Protein AF-A0A9P7AHP1-F1 (afdb_monomer_lite)

Radius of gyration: 33.6 Å; chains: 1; bounding box: 109×64×85 Å

Structure (mmCIF, N/CA/C/O backbone):
data_AF-A0A9P7AHP1-F1
#
_entry.id   AF-A0A9P7AHP1-F1
#
loop_
_atom_site.group_PDB
_atom_site.id
_atom_site.type_symbol
_atom_site.label_atom_id
_atom_site.label_alt_id
_atom_site.label_comp_id
_atom_site.label_asym_id
_atom_site.label_entity_id
_atom_site.label_seq_id
_atom_site.pdbx_PDB_ins_code
_atom_site.Cartn_x
_atom_site.Cartn_y
_atom_site.Cartn_z
_atom_site.occupancy
_atom_site.B_iso_or_equiv
_atom_site.auth_seq_id
_atom_site.auth_comp_id
_atom_site.auth_asym_id
_atom_site.auth_atom_id
_atom_site.pdbx_PDB_model_num
ATOM 1 N N . MET A 1 1 ? -1.839 -14.401 1.511 1.00 48.91 1 MET A N 1
ATOM 2 C CA . MET A 1 1 ? -2.142 -13.221 0.669 1.00 48.91 1 MET A CA 1
ATOM 3 C C . MET A 1 1 ? -1.291 -13.259 -0.595 1.00 48.91 1 MET A C 1
ATOM 5 O O . MET A 1 1 ? -0.084 -13.117 -0.494 1.00 48.91 1 MET A O 1
ATOM 9 N N . LYS A 1 2 ? -1.868 -13.511 -1.780 1.00 56.53 2 LYS A N 1
ATOM 10 C CA . LYS A 1 2 ? -1.086 -13.562 -3.037 1.00 56.53 2 LYS A CA 1
ATOM 11 C C . LYS A 1 2 ? -0.861 -12.184 -3.677 1.00 56.53 2 LYS A C 1
ATOM 13 O O . LYS A 1 2 ? 0.009 -12.060 -4.521 1.00 56.53 2 LYS A O 1
ATOM 18 N N . CYS A 1 3 ? -1.621 -11.166 -3.273 1.00 59.28 3 CYS A N 1
ATOM 19 C CA . CYS A 1 3 ? -1.718 -9.871 -3.954 1.00 59.28 3 CYS A CA 1
ATOM 20 C C . CYS A 1 3 ? -0.578 -8.874 -3.678 1.00 59.28 3 CYS A C 1
ATOM 22 O O . CYS A 1 3 ? -0.485 -7.880 -4.389 1.00 59.28 3 CYS A O 1
ATOM 24 N N . TRP A 1 4 ? 0.307 -9.140 -2.712 1.00 74.25 4 TRP A N 1
ATOM 25 C CA . TRP A 1 4 ? 1.354 -8.190 -2.298 1.00 74.25 4 TRP A CA 1
ATOM 26 C C . TRP A 1 4 ? 2.771 -8.768 -2.324 1.00 74.25 4 TRP A C 1
ATOM 28 O O . TRP A 1 4 ? 3.675 -8.239 -1.681 1.00 74.25 4 TRP A O 1
ATOM 38 N N . THR A 1 5 ? 2.989 -9.855 -3.068 1.00 79.25 5 THR A N 1
ATOM 39 C CA . THR A 1 5 ? 4.339 -10.364 -3.341 1.00 79.25 5 THR A CA 1
ATOM 40 C C . THR A 1 5 ? 4.962 -9.615 -4.518 1.00 79.25 5 THR A C 1
ATOM 42 O O . THR A 1 5 ? 4.255 -9.174 -5.424 1.00 79.25 5 THR A O 1
ATOM 45 N N . ILE A 1 6 ? 6.297 -9.537 -4.561 1.00 80.50 6 ILE A N 1
ATOM 46 C CA . ILE A 1 6 ? 7.026 -8.922 -5.685 1.00 80.50 6 ILE A CA 1
ATOM 47 C C . ILE A 1 6 ? 6.609 -9.559 -7.016 1.00 80.50 6 ILE A C 1
ATOM 49 O O . ILE A 1 6 ? 6.339 -8.849 -7.977 1.00 80.50 6 ILE A O 1
ATOM 53 N N . THR A 1 7 ? 6.491 -10.890 -7.052 1.00 82.38 7 THR A N 1
ATOM 54 C CA . THR A 1 7 ? 6.083 -11.637 -8.249 1.00 82.38 7 THR A CA 1
ATOM 55 C C . THR A 1 7 ? 4.688 -11.255 -8.727 1.00 82.38 7 THR A C 1
ATOM 57 O O . THR A 1 7 ? 4.500 -10.992 -9.910 1.00 82.38 7 THR A O 1
ATOM 60 N N . SER A 1 8 ? 3.714 -11.159 -7.817 1.00 79.25 8 SER A N 1
ATOM 61 C CA . SER A 1 8 ? 2.350 -10.781 -8.185 1.00 79.25 8 SER A CA 1
ATOM 62 C C . SER A 1 8 ? 2.283 -9.343 -8.694 1.00 79.25 8 SER A C 1
ATOM 64 O O . SER A 1 8 ? 1.528 -9.066 -9.625 1.00 79.25 8 SER A O 1
ATOM 66 N N . ILE A 1 9 ? 3.053 -8.427 -8.101 1.00 82.31 9 ILE A N 1
ATOM 67 C CA . ILE A 1 9 ? 3.085 -7.024 -8.527 1.00 82.31 9 ILE A CA 1
ATOM 68 C C . ILE A 1 9 ? 3.763 -6.882 -9.896 1.00 82.31 9 ILE A C 1
ATOM 70 O O . ILE A 1 9 ? 3.193 -6.240 -10.778 1.00 82.31 9 ILE A O 1
ATOM 74 N N . ASP A 1 10 ? 4.918 -7.525 -10.099 1.00 83.31 10 ASP A N 1
ATOM 75 C CA . ASP A 1 10 ? 5.649 -7.537 -11.378 1.00 83.31 10 ASP A CA 1
ATOM 76 C C . ASP A 1 10 ? 4.830 -8.152 -12.522 1.00 83.31 10 ASP A C 1
ATOM 78 O O . ASP A 1 10 ? 4.918 -7.720 -13.670 1.00 83.31 10 ASP A O 1
ATOM 82 N N . ASP A 1 11 ? 3.991 -9.143 -12.222 1.00 81.12 11 ASP A N 1
ATOM 83 C CA . ASP A 1 11 ? 3.113 -9.754 -13.220 1.00 81.12 11 ASP A CA 1
ATOM 84 C C . ASP A 1 11 ? 1.856 -8.920 -13.525 1.00 81.12 11 ASP A C 1
ATOM 86 O O . ASP A 1 11 ? 1.242 -9.098 -14.581 1.00 81.12 11 ASP A O 1
ATOM 90 N N . THR A 1 12 ? 1.459 -8.015 -12.624 1.00 78.19 12 THR A N 1
ATOM 91 C CA . THR A 1 12 ? 0.213 -7.238 -12.748 1.00 78.19 12 THR A CA 1
ATOM 92 C C . THR A 1 12 ? 0.436 -5.871 -13.386 1.00 78.19 12 THR A C 1
ATOM 94 O O . THR A 1 12 ? -0.385 -5.410 -14.183 1.00 78.19 12 THR A O 1
ATOM 97 N N . LEU A 1 13 ? 1.526 -5.198 -13.031 1.00 82.88 13 LEU A N 1
ATOM 98 C CA . LEU A 1 13 ? 1.793 -3.827 -13.444 1.00 82.88 13 LEU A CA 1
ATOM 99 C C . LEU A 1 13 ? 2.798 -3.801 -14.599 1.00 82.88 13 LEU A C 1
ATOM 101 O O . LEU A 1 13 ? 3.831 -4.455 -14.562 1.00 82.88 13 LEU A O 1
ATOM 105 N N . ALA A 1 14 ? 2.498 -3.015 -15.636 1.00 79.81 14 ALA A N 1
ATOM 106 C CA . ALA A 1 14 ? 3.292 -2.995 -16.868 1.00 79.81 14 ALA A CA 1
ATOM 107 C C . ALA A 1 14 ? 4.733 -2.488 -16.671 1.00 79.81 14 ALA A C 1
ATOM 109 O O . ALA A 1 14 ? 5.620 -2.839 -17.446 1.00 79.81 14 ALA A O 1
ATOM 110 N N . SER A 1 15 ? 4.954 -1.643 -15.662 1.00 88.00 15 SER A N 1
ATOM 111 C CA . SER A 1 15 ? 6.248 -1.034 -15.371 1.00 88.00 15 SER A CA 1
ATOM 112 C C . SER A 1 15 ? 6.343 -0.733 -13.878 1.00 88.00 15 SER A C 1
ATOM 114 O O . SER A 1 15 ? 5.666 0.162 -13.358 1.00 88.00 15 SER A O 1
ATOM 116 N N . VAL A 1 16 ? 7.163 -1.516 -13.180 1.00 89.69 16 VAL A N 1
ATOM 117 C CA . VAL A 1 16 ? 7.417 -1.379 -11.745 1.00 89.69 16 VAL A CA 1
ATOM 118 C C . VAL A 1 16 ? 8.904 -1.333 -11.468 1.00 89.69 16 VAL A C 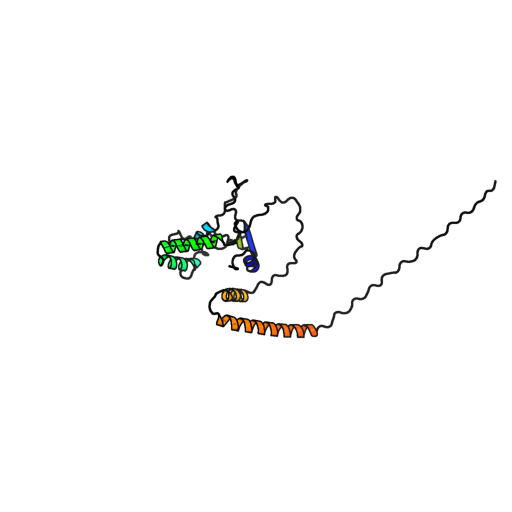1
ATOM 120 O O . VAL A 1 16 ? 9.706 -1.988 -12.133 1.00 89.69 16 VAL A O 1
ATOM 123 N N . ALA A 1 17 ? 9.269 -0.537 -10.474 1.00 91.38 17 ALA A N 1
ATOM 124 C CA . ALA A 1 17 ? 10.610 -0.488 -9.929 1.00 91.38 17 ALA A CA 1
ATOM 125 C C . ALA A 1 17 ? 10.536 -0.850 -8.449 1.00 91.38 17 ALA A C 1
ATOM 127 O O . ALA A 1 17 ? 9.664 -0.358 -7.739 1.00 91.38 17 ALA A O 1
ATOM 128 N N . PHE A 1 18 ? 11.459 -1.688 -7.988 1.00 90.62 18 PHE A N 1
ATOM 129 C CA . PHE A 1 18 ? 11.570 -2.052 -6.582 1.00 90.62 18 PHE A CA 1
ATOM 130 C C . PHE A 1 18 ? 12.802 -1.377 -5.982 1.00 90.62 18 PHE A C 1
ATOM 132 O O . PHE A 1 18 ? 13.914 -1.527 -6.488 1.00 90.62 18 PHE A O 1
ATOM 139 N N . GLU A 1 19 ? 12.595 -0.624 -4.911 1.00 89.75 19 GLU A N 1
ATOM 140 C CA . GLU A 1 19 ? 13.632 0.001 -4.104 1.00 89.75 19 GLU A CA 1
ATOM 141 C C . GLU A 1 19 ? 13.759 -0.758 -2.782 1.00 89.75 19 GLU A C 1
ATOM 143 O O . GLU A 1 19 ? 12.769 -1.099 -2.132 1.00 89.75 19 GLU A O 1
ATOM 148 N N . ALA A 1 20 ? 14.992 -1.043 -2.377 1.00 86.81 20 ALA A N 1
ATOM 149 C CA . ALA A 1 20 ? 15.228 -1.720 -1.115 1.00 86.81 20 ALA A CA 1
ATOM 150 C C . ALA A 1 20 ? 15.002 -0.758 0.058 1.00 86.81 20 ALA A C 1
ATOM 152 O O . ALA A 1 20 ? 15.523 0.359 0.069 1.00 86.81 20 ALA A O 1
ATOM 153 N N . CYS A 1 21 ? 14.248 -1.198 1.064 1.00 85.69 21 CYS A N 1
ATOM 154 C CA . CYS A 1 21 ? 14.149 -0.476 2.325 1.00 85.69 21 CYS A CA 1
ATOM 155 C C . CYS A 1 21 ? 15.418 -0.711 3.148 1.00 85.69 21 CYS A C 1
ATOM 157 O O . CYS A 1 21 ? 15.797 -1.851 3.400 1.00 85.69 21 CYS A O 1
ATOM 159 N N . ASN A 1 22 ? 16.035 0.364 3.623 1.00 82.38 22 ASN A N 1
ATOM 160 C CA . ASN A 1 22 ? 17.163 0.327 4.556 1.00 82.38 22 ASN A CA 1
ATOM 161 C C . ASN A 1 22 ? 16.727 0.401 6.035 1.00 82.38 22 ASN A C 1
ATOM 163 O O . ASN A 1 22 ? 17.566 0.629 6.904 1.00 82.38 22 ASN A O 1
ATOM 167 N N . ALA A 1 23 ? 15.434 0.239 6.337 1.00 79.38 23 ALA A N 1
ATOM 168 C CA . ALA A 1 23 ? 14.945 0.230 7.714 1.00 79.38 23 ALA A CA 1
ATOM 169 C C . ALA A 1 23 ? 15.490 -0.984 8.482 1.00 79.38 23 ALA A C 1
ATOM 171 O O . ALA A 1 23 ? 15.434 -2.103 7.976 1.00 79.38 23 ALA A O 1
ATOM 172 N N . GLY A 1 24 ? 15.980 -0.767 9.705 1.00 71.88 24 GLY A N 1
ATOM 173 C CA . GLY A 1 24 ? 16.487 -1.844 10.563 1.00 71.88 24 GLY A CA 1
ATOM 174 C C . GLY A 1 24 ? 17.838 -2.424 10.131 1.00 71.88 24 GLY A C 1
ATOM 175 O O . GLY A 1 24 ? 18.241 -3.463 10.645 1.00 71.88 24 GLY A O 1
ATOM 176 N N . LEU A 1 25 ? 18.549 -1.770 9.204 1.00 69.38 25 LEU A N 1
ATOM 177 C CA . LEU A 1 25 ? 19.897 -2.160 8.795 1.00 69.38 25 LEU A CA 1
ATOM 178 C C . LEU A 1 25 ? 20.918 -1.686 9.850 1.00 69.38 25 LEU A C 1
ATOM 180 O O . LEU A 1 25 ? 21.623 -0.690 9.669 1.00 69.38 25 LEU A O 1
ATOM 184 N N . HIS A 1 26 ? 20.953 -2.384 10.982 1.00 64.12 26 HIS A N 1
ATOM 185 C CA . HIS A 1 26 ? 21.976 -2.231 12.012 1.00 64.12 26 HIS A CA 1
ATOM 186 C C . HIS A 1 26 ? 22.900 -3.448 11.977 1.00 64.12 26 HIS A C 1
ATOM 188 O O . HIS A 1 26 ? 22.452 -4.580 11.801 1.00 64.12 26 HIS A O 1
ATOM 194 N N . ASP A 1 27 ? 24.200 -3.207 12.107 1.00 60.38 27 ASP A N 1
ATOM 195 C CA . ASP A 1 27 ? 25.168 -4.261 12.397 1.00 60.38 27 ASP A CA 1
ATOM 196 C C . ASP A 1 27 ? 24.893 -4.845 13.806 1.00 60.38 27 ASP A C 1
ATOM 198 O O . ASP A 1 27 ? 24.196 -4.231 14.617 1.00 60.38 27 ASP A O 1
ATOM 202 N N . HIS A 1 28 ? 25.452 -6.016 14.117 1.00 58.50 28 HIS A N 1
ATOM 203 C CA . HIS A 1 28 ? 25.452 -6.626 15.454 1.00 58.50 28 HIS A CA 1
ATOM 204 C C . HIS A 1 28 ? 26.074 -5.717 16.537 1.00 58.50 28 HIS A C 1
ATOM 206 O O . HIS A 1 28 ? 25.791 -5.873 17.720 1.00 58.50 28 HIS A O 1
ATOM 212 N N . THR A 1 29 ? 26.872 -4.733 16.129 1.00 67.62 29 THR A N 1
ATOM 213 C CA . THR A 1 29 ? 27.456 -3.661 16.947 1.00 67.62 29 THR A CA 1
ATOM 214 C C . THR A 1 29 ? 26.572 -2.411 17.059 1.00 67.62 29 THR A C 1
ATOM 216 O O . THR A 1 29 ? 26.947 -1.449 17.724 1.00 67.62 29 THR A O 1
ATOM 219 N N . GLY A 1 30 ? 25.414 -2.375 16.389 1.00 59.47 30 GLY A N 1
ATOM 220 C CA . GLY A 1 30 ? 24.534 -1.203 16.311 1.00 59.47 30 GLY A CA 1
ATOM 221 C C . GLY A 1 30 ? 25.023 -0.096 15.366 1.00 59.47 30 GLY A C 1
ATOM 222 O O . GLY A 1 30 ? 24.287 0.858 15.107 1.00 59.47 30 GLY A O 1
ATOM 223 N N . VAL A 1 31 ? 26.230 -0.223 14.802 1.00 56.59 31 VAL A N 1
ATOM 224 C CA . VAL A 1 31 ? 26.848 0.773 13.916 1.00 56.59 31 VAL A CA 1
ATOM 225 C C . VAL A 1 31 ? 26.601 0.399 12.458 1.00 56.59 31 VAL A C 1
ATOM 227 O O . VAL A 1 31 ? 27.051 -0.640 11.995 1.00 56.59 31 VAL A O 1
ATOM 230 N N . THR A 1 32 ? 25.913 1.243 11.688 1.00 57.56 32 THR A N 1
ATOM 231 C CA . THR A 1 32 ? 25.741 0.993 10.247 1.00 57.56 32 THR A CA 1
ATOM 232 C C . THR A 1 32 ? 26.979 1.495 9.483 1.00 57.56 32 THR A C 1
ATOM 234 O O . THR A 1 32 ? 27.238 2.701 9.496 1.00 57.56 32 THR A O 1
ATOM 237 N N . PRO A 1 33 ? 27.757 0.636 8.795 1.00 51.56 33 PRO A N 1
ATOM 238 C CA . PRO A 1 33 ? 28.946 1.079 8.069 1.00 51.56 33 PRO A CA 1
ATOM 239 C C . PRO A 1 33 ? 28.578 1.903 6.819 1.00 51.56 33 PRO A C 1
ATOM 241 O O . PRO A 1 33 ? 27.918 1.412 5.903 1.00 51.56 33 PRO A O 1
ATOM 244 N N . GLY A 1 34 ? 29.055 3.154 6.753 1.00 61.75 34 GLY A N 1
ATOM 245 C CA . GLY A 1 34 ? 29.002 4.022 5.565 1.00 61.75 34 GLY A CA 1
ATOM 246 C C . GLY A 1 34 ? 28.112 5.269 5.683 1.00 61.75 34 GLY A C 1
ATOM 247 O O . GLY A 1 34 ? 27.473 5.524 6.700 1.00 61.75 34 GLY A O 1
ATOM 248 N N . ARG A 1 35 ? 28.073 6.082 4.612 1.00 52.66 35 ARG A N 1
ATOM 249 C CA . ARG A 1 35 ? 27.160 7.235 4.496 1.00 52.66 35 ARG A CA 1
ATOM 250 C C . ARG A 1 35 ? 25.733 6.707 4.333 1.00 52.66 35 ARG A C 1
ATOM 252 O O . ARG A 1 35 ? 25.323 6.357 3.227 1.00 52.66 35 ARG A O 1
ATOM 259 N N . LEU A 1 36 ? 24.989 6.640 5.433 1.00 57.91 36 LEU A N 1
ATOM 260 C CA . LEU A 1 36 ? 23.551 6.404 5.407 1.00 57.91 36 LEU A CA 1
ATOM 261 C C . LEU A 1 36 ? 22.902 7.499 4.551 1.00 57.91 36 LEU A C 1
ATOM 263 O O . LEU A 1 36 ? 22.887 8.674 4.915 1.00 57.91 36 LEU A O 1
ATOM 267 N N . GLY A 1 37 ? 22.374 7.115 3.388 1.00 62.09 37 GLY A N 1
ATOM 268 C CA . GLY A 1 37 ? 21.343 7.917 2.737 1.00 62.09 37 GLY A CA 1
ATOM 269 C C . GLY A 1 37 ? 20.120 8.058 3.658 1.00 62.09 37 GLY A C 1
ATOM 270 O O . GLY A 1 37 ? 20.078 7.437 4.724 1.00 62.09 37 GLY A O 1
ATOM 271 N N . PRO A 1 38 ? 19.103 8.839 3.261 1.00 69.56 38 PRO A N 1
ATOM 272 C CA . PRO A 1 38 ? 17.880 8.985 4.045 1.00 69.56 38 PRO A CA 1
ATOM 273 C C . PRO A 1 38 ? 17.342 7.619 4.498 1.00 69.56 38 PRO A C 1
ATOM 275 O O . PRO A 1 38 ? 17.158 6.709 3.682 1.00 69.56 38 PRO A O 1
ATOM 278 N N . GLN A 1 39 ? 17.147 7.446 5.807 1.00 73.12 39 GLN A N 1
ATOM 279 C CA . GLN A 1 39 ? 16.602 6.205 6.346 1.00 73.12 39 GLN A CA 1
ATOM 280 C C . GLN A 1 39 ? 15.125 6.090 5.980 1.00 73.12 39 GLN A C 1
ATOM 282 O O . GLN A 1 39 ? 14.314 6.983 6.231 1.00 73.12 39 GLN A O 1
ATOM 287 N N . SER A 1 40 ? 14.775 4.963 5.374 1.00 80.94 40 SER A N 1
ATOM 288 C CA . SER A 1 40 ? 13.395 4.595 5.118 1.00 80.94 40 SER A CA 1
ATOM 289 C C . SER A 1 40 ? 12.715 4.217 6.426 1.00 80.94 40 SER A C 1
ATOM 291 O O . SER A 1 40 ? 13.295 3.540 7.271 1.00 80.94 40 SER A O 1
ATOM 293 N N . ARG A 1 41 ? 11.444 4.596 6.574 1.00 83.75 41 ARG A N 1
ATOM 294 C CA . ARG A 1 41 ? 10.619 4.127 7.693 1.00 83.75 41 ARG A CA 1
ATOM 295 C C . ARG A 1 41 ? 10.368 2.624 7.572 1.00 83.75 41 ARG A C 1
ATOM 297 O O . ARG A 1 41 ? 10.085 2.139 6.467 1.00 83.75 41 ARG A O 1
ATOM 304 N N . ALA A 1 42 ? 10.415 1.925 8.708 1.00 86.06 42 ALA A N 1
ATOM 305 C CA . ALA A 1 42 ? 10.004 0.527 8.805 1.00 86.06 42 ALA A CA 1
ATOM 306 C C . ALA A 1 42 ? 8.543 0.356 8.364 1.00 86.06 42 ALA A C 1
ATOM 308 O O . ALA A 1 42 ? 7.745 1.290 8.452 1.00 86.06 42 ALA A O 1
ATOM 309 N N . PHE A 1 43 ? 8.196 -0.839 7.888 1.00 90.12 43 PHE A N 1
ATOM 310 C CA . PHE A 1 43 ? 6.883 -1.112 7.298 1.00 90.12 43 PHE A CA 1
ATOM 311 C C . PHE A 1 43 ? 5.735 -0.903 8.289 1.00 90.12 43 PHE A C 1
ATOM 313 O O . PHE A 1 43 ? 4.751 -0.259 7.938 1.00 90.12 43 PHE A O 1
ATOM 320 N N . VAL A 1 44 ? 5.915 -1.312 9.546 1.00 89.62 44 VAL A N 1
ATOM 321 C CA . VAL A 1 44 ? 4.961 -1.058 10.640 1.00 89.62 44 VAL A CA 1
ATOM 322 C C . VAL A 1 44 ? 4.628 0.434 10.764 1.00 89.62 44 VAL A C 1
ATOM 324 O O . VAL A 1 44 ? 3.465 0.820 10.842 1.00 89.62 44 VAL A O 1
ATOM 327 N N . HIS A 1 45 ? 5.635 1.308 10.686 1.00 88.81 45 HIS A N 1
ATOM 328 C CA . HIS A 1 45 ? 5.444 2.760 10.778 1.00 88.81 45 HIS A CA 1
ATOM 329 C C . HIS A 1 45 ? 4.879 3.394 9.503 1.00 88.81 45 HIS A C 1
ATOM 331 O O . HIS A 1 45 ? 4.540 4.576 9.507 1.00 88.81 45 HIS A O 1
ATOM 337 N N . ARG A 1 46 ? 4.789 2.642 8.401 1.00 91.00 46 ARG A N 1
ATOM 338 C CA . ARG A 1 46 ? 4.088 3.088 7.191 1.00 91.00 46 ARG A CA 1
ATOM 339 C C . ARG A 1 46 ? 2.583 2.888 7.310 1.00 91.00 46 ARG A C 1
ATOM 341 O O . ARG A 1 46 ? 1.867 3.504 6.532 1.00 91.00 46 ARG A O 1
ATOM 348 N N . CYS A 1 47 ? 2.098 2.116 8.286 1.00 92.31 47 CYS A N 1
ATOM 349 C CA . CYS A 1 47 ? 0.666 1.944 8.526 1.00 92.31 47 CYS A CA 1
ATOM 350 C C . CYS A 1 47 ? -0.048 3.297 8.661 1.00 92.31 47 CYS A C 1
ATOM 352 O O . CYS A 1 47 ? -1.043 3.518 7.985 1.00 92.31 47 CYS A O 1
ATOM 354 N N . SER A 1 48 ? 0.515 4.248 9.414 1.00 91.62 48 SER A N 1
ATOM 355 C CA . SER A 1 48 ? -0.076 5.585 9.605 1.00 91.62 48 SER A CA 1
ATOM 356 C C . SER A 1 48 ? -0.127 6.449 8.340 1.00 91.62 48 SER A C 1
ATOM 358 O O . SER A 1 48 ? -0.828 7.456 8.315 1.00 91.62 48 SER A O 1
ATOM 360 N N . LEU A 1 49 ? 0.595 6.076 7.277 1.00 90.56 49 LEU A N 1
ATOM 361 C CA . LEU A 1 49 ? 0.497 6.746 5.980 1.00 90.56 49 LEU A CA 1
ATOM 362 C C . LEU A 1 49 ? -0.754 6.308 5.210 1.00 90.56 49 LEU A C 1
ATOM 364 O O . LEU A 1 49 ? -1.361 7.122 4.525 1.00 90.56 49 LEU A O 1
ATOM 368 N N . PHE A 1 50 ? -1.118 5.027 5.306 1.00 91.75 50 PHE A N 1
ATOM 369 C CA . PHE A 1 50 ? -2.269 4.456 4.599 1.00 91.75 50 PHE A CA 1
ATOM 370 C C . PHE A 1 50 ? -3.534 4.441 5.461 1.00 91.75 50 PHE A C 1
ATOM 372 O O . PHE A 1 50 ? -4.631 4.509 4.917 1.00 91.75 50 PHE A O 1
ATOM 379 N N . PHE A 1 51 ? -3.377 4.393 6.781 1.00 93.88 51 PHE A N 1
ATOM 380 C CA . PHE A 1 51 ? -4.427 4.424 7.797 1.00 93.88 51 PHE A CA 1
ATOM 381 C C . PHE A 1 51 ? -4.122 5.556 8.790 1.00 93.88 51 PHE A C 1
ATOM 383 O O . PHE A 1 51 ? -3.685 5.298 9.914 1.00 93.88 51 PHE A O 1
ATOM 390 N N . PRO A 1 52 ? -4.245 6.819 8.351 1.00 92.62 52 PRO A N 1
ATOM 391 C CA . PRO A 1 52 ? -3.976 7.978 9.193 1.00 92.62 52 PRO A CA 1
ATOM 392 C C . PRO A 1 52 ? -5.031 8.108 10.292 1.00 92.62 52 PRO A C 1
ATOM 394 O O . PRO A 1 52 ? -6.202 7.789 10.073 1.00 92.62 52 PRO A O 1
ATOM 397 N N . ASP A 1 53 ? -4.627 8.619 11.455 1.00 91.56 53 ASP A N 1
ATOM 398 C CA . ASP A 1 53 ? -5.565 8.902 12.541 1.00 91.56 53 ASP A CA 1
ATOM 399 C C . ASP A 1 53 ? -6.629 9.926 12.101 1.00 91.56 53 ASP A C 1
ATOM 401 O O . ASP A 1 53 ? -6.323 10.806 11.288 1.00 91.56 53 ASP A O 1
ATOM 405 N N . PRO A 1 54 ? -7.864 9.850 12.632 1.00 89.06 54 PRO A N 1
ATOM 406 C CA . PRO A 1 54 ? -8.931 10.794 12.293 1.00 89.06 54 PRO A CA 1
ATOM 407 C C . PRO A 1 54 ? -8.558 12.263 12.540 1.00 89.06 54 PRO A C 1
ATOM 409 O O . PRO A 1 54 ? -8.983 13.134 11.785 1.00 89.06 54 PRO A O 1
ATOM 412 N N . ASP A 1 55 ? -7.729 12.520 13.556 1.00 87.12 55 ASP A N 1
ATOM 413 C CA . ASP A 1 55 ? -7.285 13.863 13.950 1.00 87.12 55 ASP A CA 1
ATOM 414 C C . ASP A 1 55 ? -5.968 14.287 13.276 1.00 87.12 55 ASP A C 1
ATOM 416 O O . ASP A 1 55 ? -5.451 15.381 13.520 1.00 87.12 55 ASP A O 1
ATOM 420 N N . ALA A 1 56 ? -5.382 13.430 12.433 1.00 86.00 56 ALA A N 1
ATOM 421 C CA . ALA A 1 56 ? -4.119 13.737 11.782 1.00 86.00 56 ALA A CA 1
ATOM 422 C C . ALA A 1 56 ? -4.289 14.880 10.761 1.00 86.00 56 ALA A C 1
ATOM 424 O O . ALA A 1 56 ? -5.252 14.892 9.989 1.00 86.00 56 ALA A O 1
ATOM 425 N N . PRO A 1 57 ? -3.329 15.823 10.679 1.00 81.00 57 PRO A N 1
ATOM 426 C CA . PRO A 1 57 ? -3.405 16.930 9.737 1.00 81.00 57 PRO A CA 1
ATOM 427 C C . PRO A 1 57 ? -3.446 16.415 8.295 1.00 81.00 57 PRO A C 1
ATOM 429 O O . PRO A 1 57 ? -2.494 15.816 7.784 1.00 81.00 57 PRO A O 1
ATOM 432 N N . HIS A 1 58 ? -4.563 16.684 7.624 1.00 73.44 58 HIS A N 1
ATOM 433 C CA . HIS A 1 58 ? -4.810 16.242 6.263 1.00 73.44 58 HIS A CA 1
ATOM 434 C C . HIS A 1 58 ? -4.154 17.187 5.249 1.00 73.44 58 HIS A C 1
ATOM 436 O O . HIS A 1 58 ? -4.569 18.332 5.067 1.00 73.44 58 HIS A O 1
ATOM 442 N N . LYS A 1 59 ? -3.140 16.698 4.530 1.00 69.56 59 LYS A N 1
ATOM 443 C CA . LYS A 1 59 ? -2.635 17.376 3.329 1.00 69.56 59 LYS A CA 1
ATOM 444 C C . LYS A 1 59 ? -3.460 16.908 2.134 1.00 69.56 59 LYS A C 1
ATOM 446 O O . LYS A 1 59 ? -3.091 15.929 1.486 1.00 69.56 59 LYS A O 1
ATOM 451 N N . CYS A 1 60 ? -4.563 17.602 1.853 1.00 69.06 60 CYS A N 1
ATOM 452 C CA . CYS A 1 60 ? -5.386 17.327 0.675 1.00 69.06 60 CYS A CA 1
ATOM 453 C C . CYS A 1 60 ? -4.581 17.672 -0.577 1.00 69.06 60 CYS A C 1
ATOM 455 O O . CYS A 1 60 ? -4.487 18.823 -0.996 1.00 69.06 60 CYS A O 1
ATOM 457 N N . ASN A 1 61 ? -3.949 16.670 -1.170 1.00 78.19 61 ASN A N 1
ATOM 458 C CA . ASN A 1 61 ? -3.565 16.746 -2.565 1.00 78.19 61 ASN A CA 1
ATOM 459 C C . ASN A 1 61 ? -4.466 15.821 -3.371 1.00 78.19 61 ASN A C 1
ATOM 461 O O . ASN A 1 61 ? -5.016 14.862 -2.835 1.00 78.19 61 ASN A O 1
ATOM 465 N N . ALA A 1 62 ? -4.595 16.103 -4.665 1.00 75.50 62 ALA A N 1
ATOM 466 C CA . ALA A 1 62 ? -5.596 15.479 -5.528 1.00 75.50 62 ALA A CA 1
ATOM 467 C C . ALA A 1 62 ? -5.640 13.937 -5.462 1.00 75.50 62 ALA A C 1
ATOM 469 O O . ALA A 1 62 ? -6.696 13.354 -5.672 1.00 75.50 62 ALA A O 1
ATOM 470 N N . GLN A 1 63 ? -4.517 13.267 -5.161 1.00 83.62 63 GLN A N 1
ATOM 471 C CA . GLN A 1 63 ? -4.477 11.805 -5.060 1.00 83.62 63 GLN A CA 1
ATOM 472 C C . GLN A 1 63 ? -4.990 11.275 -3.721 1.00 83.62 63 GLN A C 1
ATOM 474 O O . GLN A 1 63 ? -5.669 10.253 -3.705 1.00 83.62 63 GLN A O 1
ATOM 479 N N . TRP A 1 64 ? -4.656 11.935 -2.609 1.00 86.31 64 TRP A N 1
ATOM 480 C CA . TRP A 1 64 ? -5.167 11.535 -1.301 1.00 86.31 64 TRP A CA 1
ATOM 481 C C . TRP A 1 64 ? -6.608 12.005 -1.093 1.00 86.31 64 TRP A C 1
ATOM 483 O O . TRP A 1 64 ? -7.374 11.244 -0.522 1.00 86.31 64 TRP A O 1
ATOM 493 N N . CYS A 1 65 ? -7.009 13.184 -1.588 1.00 86.94 65 CYS A N 1
ATOM 494 C CA . CYS A 1 65 ? -8.351 13.743 -1.351 1.00 86.94 65 CYS A CA 1
ATOM 495 C C . CYS A 1 65 ? -9.468 12.726 -1.657 1.00 86.94 65 CYS A C 1
ATOM 497 O O . CYS A 1 65 ? -10.263 12.422 -0.777 1.00 86.94 65 CYS A O 1
ATOM 499 N N . GLY A 1 66 ? -9.446 12.077 -2.828 1.00 87.00 66 GLY A N 1
ATOM 500 C CA . GLY A 1 66 ? -10.472 11.086 -3.191 1.00 87.00 66 GLY A CA 1
ATOM 501 C C . GLY A 1 66 ? -10.512 9.832 -2.302 1.00 87.00 66 GLY A C 1
ATOM 502 O O . GLY A 1 66 ? -11.524 9.145 -2.252 1.00 87.00 66 GLY A O 1
ATOM 503 N N . LEU A 1 67 ? -9.430 9.524 -1.578 1.00 89.19 67 LEU A N 1
ATOM 504 C CA . LEU A 1 67 ? -9.388 8.419 -0.610 1.00 89.19 67 LEU A CA 1
ATOM 505 C C . LEU A 1 67 ? -9.949 8.829 0.760 1.00 89.19 67 LEU A C 1
ATOM 507 O O . LEU A 1 67 ? -10.402 7.964 1.507 1.00 89.19 67 LEU A O 1
ATOM 511 N N . TRP A 1 68 ? -9.894 10.126 1.072 1.00 89.62 68 TRP A N 1
ATOM 512 C CA . TRP A 1 68 ? -10.399 10.749 2.299 1.00 89.62 68 TRP A CA 1
ATOM 513 C C . TRP A 1 68 ? -11.848 11.241 2.180 1.00 89.62 68 TRP A C 1
ATOM 515 O O . TRP A 1 68 ? -12.515 11.431 3.194 1.00 89.62 68 TRP A O 1
ATOM 525 N N . GLU A 1 69 ? -12.337 11.471 0.963 1.00 87.12 69 GLU A N 1
ATOM 526 C CA . GLU A 1 69 ? -13.730 11.829 0.685 1.00 87.12 69 GLU A CA 1
ATOM 527 C C . GLU A 1 69 ? -14.698 10.680 1.024 1.00 87.12 69 GLU A C 1
ATOM 529 O O . GLU A 1 69 ? -14.284 9.541 1.216 1.00 87.12 69 GLU A O 1
ATOM 534 N N . ARG A 1 70 ? -16.005 10.980 1.123 1.00 74.50 70 ARG A N 1
ATOM 535 C CA . ARG A 1 70 ? -17.044 10.127 1.752 1.00 74.50 70 ARG A CA 1
ATOM 536 C C . ARG A 1 70 ? -17.086 8.658 1.310 1.00 74.50 70 ARG A C 1
ATOM 538 O O . ARG A 1 70 ? -17.475 7.815 2.121 1.00 74.50 70 ARG A O 1
ATOM 545 N N . ASP A 1 71 ? -16.683 8.363 0.081 1.00 86.69 71 ASP A N 1
ATOM 546 C CA . ASP A 1 71 ? -16.719 7.010 -0.491 1.00 86.69 71 ASP A CA 1
ATOM 547 C C . ASP A 1 71 ? -15.326 6.362 -0.579 1.00 86.69 71 ASP A C 1
ATOM 549 O O . ASP A 1 71 ? -15.170 5.250 -1.080 1.00 86.69 71 ASP A O 1
ATOM 553 N N . GLY A 1 72 ? -14.294 7.051 -0.091 1.00 90.38 72 GLY A N 1
ATOM 554 C CA . GLY A 1 72 ? -12.935 6.548 -0.018 1.00 90.38 72 GLY A CA 1
ATOM 555 C C . GLY A 1 72 ? -12.708 5.642 1.193 1.00 90.38 72 GLY A C 1
ATOM 556 O O . GLY A 1 72 ? -13.346 5.772 2.242 1.00 90.38 72 GLY A O 1
ATOM 557 N N . TYR A 1 73 ? -11.745 4.726 1.069 1.00 94.31 73 TYR A N 1
ATOM 558 C CA . TYR A 1 73 ? -11.467 3.747 2.125 1.00 94.31 73 TYR A CA 1
ATOM 559 C C . TYR A 1 73 ? -10.968 4.399 3.427 1.00 94.31 73 TYR A C 1
ATOM 561 O O . TYR A 1 73 ? -11.175 3.842 4.502 1.00 94.31 73 TYR A O 1
ATOM 569 N N . ILE A 1 74 ? -10.324 5.575 3.364 1.00 93.25 74 ILE A N 1
ATOM 570 C CA . ILE A 1 74 ? -9.860 6.280 4.570 1.00 93.25 74 ILE A CA 1
ATOM 571 C C . ILE A 1 74 ? -11.065 6.854 5.318 1.00 93.25 74 ILE A C 1
ATOM 573 O O . ILE A 1 74 ? -11.132 6.740 6.540 1.00 93.25 74 ILE A O 1
ATOM 577 N N . ALA A 1 75 ? -12.063 7.381 4.602 1.00 92.69 75 ALA A N 1
ATOM 578 C CA . ALA A 1 75 ? -13.314 7.818 5.218 1.00 92.69 75 ALA A CA 1
ATOM 579 C C . ALA A 1 75 ? -14.076 6.654 5.869 1.00 92.69 75 ALA A C 1
ATOM 581 O O . ALA A 1 75 ? -14.650 6.805 6.947 1.00 92.69 75 ALA A O 1
ATOM 582 N N . GLU A 1 76 ? -14.086 5.478 5.237 1.00 95.06 76 GLU A N 1
ATOM 583 C CA . GLU A 1 76 ? -14.652 4.257 5.821 1.00 95.06 76 GLU A CA 1
ATOM 584 C C . GLU A 1 76 ? -13.887 3.796 7.067 1.00 95.06 76 GLU A C 1
ATOM 586 O O . GLU A 1 76 ? -14.503 3.519 8.099 1.00 95.06 76 GLU A O 1
ATOM 591 N N . PHE A 1 77 ? -12.554 3.806 7.016 1.00 95.56 77 PHE A N 1
ATOM 592 C CA . PHE A 1 77 ? -11.709 3.536 8.174 1.00 95.56 77 PHE A CA 1
ATOM 593 C C . PHE A 1 77 ? -12.023 4.500 9.327 1.00 95.56 77 PHE A C 1
ATOM 595 O O . PHE A 1 77 ? -12.244 4.060 10.449 1.00 95.56 77 PHE A O 1
ATOM 602 N N . HIS A 1 78 ? -12.147 5.804 9.063 1.00 95.06 78 HIS A N 1
ATOM 603 C CA . HIS A 1 78 ? -12.497 6.796 10.087 1.00 95.06 78 HIS A CA 1
ATOM 604 C C . HIS A 1 78 ? -13.902 6.617 10.651 1.00 95.06 78 HIS A C 1
ATOM 606 O O . HIS A 1 78 ? -14.095 6.788 11.853 1.00 95.06 78 HIS A O 1
ATOM 612 N N . ARG A 1 79 ? -14.886 6.256 9.819 1.00 95.06 79 ARG A N 1
ATOM 613 C CA . ARG A 1 79 ? -16.232 5.898 10.298 1.00 95.06 79 ARG A CA 1
ATOM 614 C C . ARG A 1 79 ? -16.176 4.699 11.237 1.00 95.06 79 ARG A C 1
ATOM 616 O O . ARG A 1 79 ? -16.761 4.761 12.311 1.00 95.06 79 ARG A O 1
ATOM 623 N N . THR A 1 80 ? -15.422 3.670 10.861 1.00 95.44 80 THR A N 1
ATOM 624 C CA . THR A 1 80 ? -15.227 2.467 11.678 1.00 95.44 80 THR A CA 1
ATOM 625 C C . THR A 1 80 ? -14.564 2.819 13.007 1.00 95.44 80 THR A C 1
ATOM 627 O O . THR A 1 80 ? -15.092 2.491 14.064 1.00 95.44 80 THR A O 1
ATOM 630 N N . MET A 1 81 ? -13.474 3.589 12.977 1.00 96.00 81 MET A N 1
ATOM 631 C CA . MET A 1 81 ? -12.771 4.048 14.179 1.00 96.00 81 MET A CA 1
ATOM 632 C C . MET A 1 81 ? -13.693 4.797 15.149 1.00 96.00 81 MET A C 1
ATOM 634 O O . MET A 1 81 ? -13.607 4.575 16.348 1.00 96.00 81 MET A O 1
ATOM 638 N N . LYS A 1 82 ? -14.618 5.628 14.651 1.00 95.56 82 LYS A N 1
ATOM 639 C CA . LYS A 1 82 ? -15.582 6.362 15.493 1.00 95.56 82 LYS A CA 1
ATOM 640 C C . LYS A 1 82 ? -16.613 5.472 16.190 1.00 95.56 82 LYS A C 1
ATOM 642 O O . LYS A 1 82 ? -17.185 5.900 17.185 1.00 95.56 82 LYS A O 1
ATOM 647 N N . THR A 1 83 ? -16.889 4.284 15.653 1.00 96.69 83 THR A N 1
ATOM 648 C CA . THR A 1 83 ? -17.853 3.338 16.242 1.00 96.69 83 THR A CA 1
ATOM 649 C C . THR A 1 83 ? -17.238 2.395 17.270 1.00 96.69 83 THR A C 1
ATOM 651 O O . THR A 1 83 ? -17.977 1.761 18.016 1.00 96.69 83 THR A O 1
ATOM 654 N N . LEU A 1 84 ? -15.909 2.293 17.298 1.00 96.50 84 LEU A N 1
ATOM 655 C CA . LEU A 1 84 ? -15.170 1.396 18.178 1.00 96.50 84 LEU A CA 1
ATOM 656 C C . LEU A 1 84 ? -14.779 2.104 19.478 1.00 96.50 84 LEU A C 1
ATOM 658 O O . LEU A 1 84 ? -14.478 3.302 19.475 1.00 96.50 84 LEU A O 1
ATOM 662 N N . ASP A 1 85 ? -14.737 1.352 20.576 1.00 96.81 85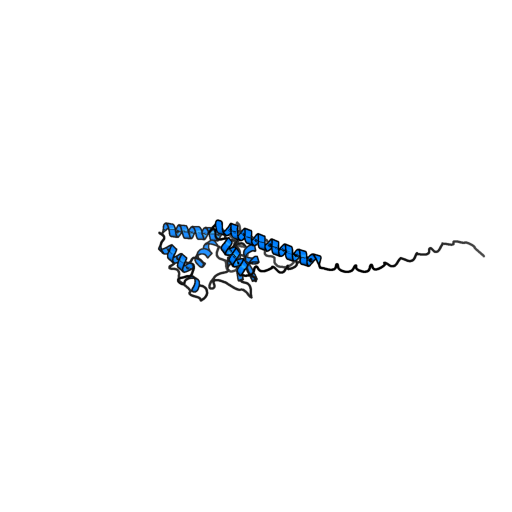 ASP A N 1
ATOM 663 C CA . ASP A 1 85 ? -14.166 1.826 21.839 1.00 96.81 85 ASP A CA 1
ATOM 664 C C . ASP A 1 85 ? -12.625 1.914 21.777 1.00 96.81 85 ASP A C 1
ATOM 666 O O . ASP A 1 85 ? -11.996 1.525 20.791 1.00 96.81 85 ASP A O 1
ATOM 670 N N . GLY A 1 86 ? -11.996 2.471 22.817 1.00 94.94 86 GLY A N 1
ATOM 671 C CA . GLY A 1 86 ? -10.544 2.693 22.832 1.00 94.94 86 GLY A CA 1
ATOM 672 C C . GLY A 1 86 ? -9.722 1.407 22.676 1.00 94.94 86 GLY A C 1
ATOM 673 O O . GLY A 1 86 ? -8.741 1.393 21.929 1.00 94.94 86 GLY A O 1
ATOM 674 N N . ASP A 1 87 ? -10.153 0.318 23.311 1.00 97.31 87 ASP A N 1
ATOM 675 C CA . ASP A 1 87 ? -9.445 -0.964 23.272 1.00 97.31 87 ASP A CA 1
ATOM 676 C C . ASP A 1 87 ? -9.578 -1.626 21.894 1.00 97.31 87 ASP A C 1
ATOM 678 O O . ASP A 1 87 ? -8.602 -2.131 21.332 1.00 97.31 87 ASP A O 1
ATOM 682 N N . GLN A 1 88 ? -10.767 -1.565 21.293 1.00 97.31 88 GLN A N 1
ATOM 683 C CA . GLN A 1 88 ? -11.028 -2.041 19.937 1.00 97.31 88 GLN A CA 1
ATOM 684 C C . GLN A 1 88 ? -10.270 -1.227 18.889 1.00 97.31 88 GLN A C 1
ATOM 686 O O . GLN A 1 88 ? -9.758 -1.793 17.921 1.00 97.31 88 GLN A O 1
ATOM 691 N N . GLN A 1 89 ? -10.171 0.091 19.073 1.00 96.25 89 GLN A N 1
ATOM 692 C CA . GLN A 1 89 ? -9.385 0.961 18.204 1.00 96.25 89 GLN A CA 1
ATOM 693 C C . GLN A 1 89 ? -7.903 0.575 18.218 1.00 96.25 89 GLN A C 1
ATOM 695 O O . GLN A 1 89 ? -7.302 0.431 17.149 1.00 96.25 89 GLN A O 1
ATOM 700 N N . GLU A 1 90 ? -7.308 0.379 19.398 1.00 96.00 90 GLU A N 1
ATOM 701 C CA . GLU A 1 90 ? -5.901 -0.023 19.489 1.00 96.00 90 GLU A CA 1
ATOM 702 C C . GLU A 1 90 ? -5.696 -1.449 18.968 1.00 96.00 90 GLU A C 1
ATOM 704 O O . GLU A 1 90 ? -4.739 -1.695 18.235 1.00 96.00 90 GLU A O 1
ATOM 709 N N . SER A 1 91 ? -6.630 -2.367 19.241 1.00 97.38 91 SER A N 1
ATOM 710 C CA . SER A 1 91 ? -6.608 -3.728 18.694 1.00 97.38 91 SER A CA 1
ATOM 711 C C . SER A 1 91 ? -6.628 -3.730 17.160 1.00 97.38 91 SER A C 1
ATOM 713 O O . SER A 1 91 ? -5.805 -4.396 16.527 1.00 97.38 91 SER A O 1
ATOM 715 N N . LEU A 1 92 ? -7.494 -2.919 16.541 1.00 96.12 92 LEU A N 1
ATOM 716 C CA . LEU A 1 92 ? -7.550 -2.759 15.087 1.00 96.12 92 LEU A CA 1
ATOM 717 C C . LEU A 1 92 ? -6.242 -2.180 14.536 1.00 96.12 92 LEU A C 1
ATOM 719 O O . LEU A 1 92 ? -5.695 -2.702 13.562 1.00 96.12 92 LEU A O 1
ATOM 723 N N . LYS A 1 93 ? -5.715 -1.117 15.159 1.00 95.56 93 LYS A N 1
ATOM 724 C CA . LYS A 1 93 ? -4.432 -0.520 14.757 1.00 95.56 93 LYS A CA 1
ATOM 725 C C . LYS A 1 93 ? -3.291 -1.522 14.877 1.00 95.56 93 LYS A C 1
ATOM 727 O O . LYS A 1 93 ? -2.446 -1.572 13.986 1.00 95.56 93 LYS A O 1
ATOM 732 N N . GLN A 1 94 ? -3.269 -2.325 15.936 1.00 96.38 94 GLN A N 1
ATOM 733 C CA . GLN A 1 94 ? -2.253 -3.349 16.125 1.00 96.38 94 GLN A CA 1
ATOM 734 C C . GLN A 1 94 ? -2.359 -4.441 15.057 1.00 96.38 94 GLN A C 1
ATOM 736 O O . GLN A 1 94 ? -1.362 -4.736 14.406 1.00 96.38 94 GLN A O 1
ATOM 741 N N . GLY A 1 95 ? -3.564 -4.935 14.762 1.00 96.31 95 GLY A N 1
ATOM 742 C CA . GLY A 1 95 ? -3.772 -5.891 13.672 1.00 96.31 95 GLY A CA 1
ATOM 743 C C . GLY A 1 95 ? -3.327 -5.348 12.308 1.00 96.31 95 GLY A C 1
ATOM 744 O O . GLY A 1 95 ? -2.711 -6.064 11.520 1.00 96.31 95 GLY A O 1
ATOM 745 N N . LEU A 1 96 ? -3.559 -4.060 12.030 1.00 95.50 96 LEU A N 1
ATOM 746 C CA . LEU A 1 96 ? -3.043 -3.412 10.819 1.00 95.50 96 LEU A CA 1
ATOM 747 C C . LEU A 1 96 ? -1.509 -3.341 10.815 1.00 95.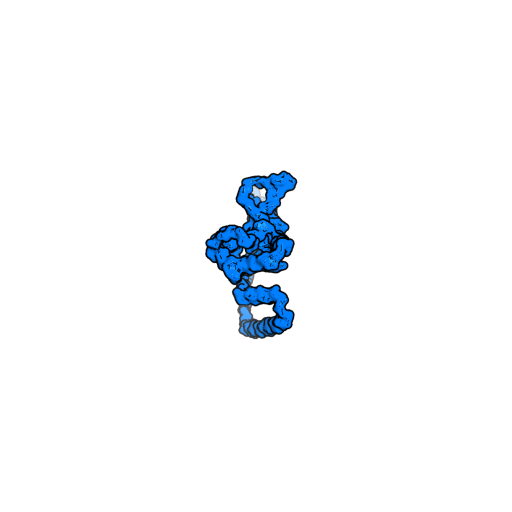50 96 LEU A C 1
ATOM 749 O O . LEU A 1 96 ? -0.892 -3.623 9.788 1.00 95.50 96 LEU A O 1
ATOM 753 N N . ARG A 1 97 ? -0.877 -3.003 11.945 1.00 94.94 97 ARG A N 1
ATOM 754 C CA . ARG A 1 97 ? 0.590 -3.001 12.082 1.00 94.94 97 ARG A CA 1
ATOM 755 C C . ARG A 1 97 ? 1.179 -4.388 11.812 1.00 94.94 97 ARG A C 1
ATOM 757 O O . ARG A 1 97 ? 2.155 -4.470 11.066 1.00 94.94 97 ARG A O 1
ATOM 764 N N . ASP A 1 98 ? 0.555 -5.438 12.339 1.00 94.19 98 ASP A N 1
ATOM 765 C CA . ASP A 1 98 ? 0.974 -6.832 12.157 1.00 94.19 98 ASP A CA 1
ATOM 766 C C . ASP A 1 98 ? 0.819 -7.279 10.695 1.00 94.19 98 ASP A C 1
ATOM 768 O O . ASP A 1 98 ? 1.694 -7.925 10.121 1.00 94.19 98 ASP A O 1
ATOM 772 N N . ILE A 1 99 ? -0.259 -6.867 10.019 1.00 93.44 99 ILE A N 1
ATOM 773 C CA . ILE A 1 99 ? -0.391 -7.101 8.574 1.00 93.44 99 ILE A CA 1
ATOM 774 C C . ILE A 1 99 ? 0.749 -6.404 7.827 1.00 93.44 99 ILE A C 1
ATOM 776 O O . ILE A 1 99 ? 1.371 -7.005 6.953 1.00 93.44 99 ILE A O 1
ATOM 780 N N . PHE A 1 100 ? 1.050 -5.148 8.168 1.00 92.81 100 PHE A N 1
ATOM 781 C CA . PHE A 1 100 ? 2.095 -4.370 7.505 1.00 92.81 100 PHE A CA 1
ATOM 782 C C . PHE A 1 100 ? 3.500 -4.940 7.716 1.00 92.81 100 PHE A C 1
ATOM 784 O O . PHE A 1 100 ? 4.311 -4.849 6.791 1.00 92.81 100 PHE A O 1
ATOM 791 N N . SER A 1 101 ? 3.803 -5.539 8.873 1.00 90.69 101 SER A N 1
ATOM 792 C CA . SER A 1 101 ? 5.089 -6.219 9.083 1.00 90.69 101 SER A CA 1
ATOM 793 C C . SER A 1 101 ? 5.267 -7.431 8.173 1.00 90.69 101 SER A C 1
ATOM 795 O O . SER A 1 101 ? 6.394 -7.700 7.761 1.00 90.69 101 SER A O 1
ATOM 797 N N . GLU A 1 102 ? 4.173 -8.088 7.787 1.00 91.00 102 GLU A N 1
ATOM 798 C CA . GLU A 1 102 ? 4.173 -9.276 6.924 1.00 91.00 102 GLU A CA 1
ATOM 799 C C . GLU A 1 102 ? 4.072 -8.959 5.419 1.00 91.00 102 GLU A C 1
ATOM 801 O O . GLU A 1 102 ? 4.180 -9.845 4.566 1.00 91.00 102 GLU A O 1
ATOM 806 N N . LEU A 1 103 ? 3.878 -7.692 5.034 1.00 91.00 103 LEU A N 1
ATOM 807 C CA . LEU A 1 103 ? 3.832 -7.314 3.620 1.00 91.00 103 LEU A CA 1
ATOM 808 C C . LEU A 1 103 ? 5.227 -7.365 2.996 1.00 91.00 103 LEU A C 1
ATOM 810 O O . LEU A 1 103 ? 6.164 -6.735 3.473 1.00 91.00 103 LEU A O 1
ATOM 814 N N . HIS A 1 104 ? 5.355 -8.047 1.859 1.00 91.69 104 HIS A N 1
ATOM 815 C CA . HIS A 1 104 ? 6.623 -8.178 1.132 1.00 91.69 104 HIS A CA 1
ATOM 816 C C . HIS A 1 104 ? 7.067 -6.862 0.477 1.00 91.69 104 HIS A C 1
ATOM 818 O O . HIS A 1 104 ? 8.262 -6.620 0.301 1.00 91.69 104 HIS A O 1
ATOM 824 N N . CYS A 1 105 ? 6.116 -6.025 0.069 1.00 91.62 105 CYS A N 1
ATOM 825 C CA . CYS A 1 105 ? 6.387 -4.733 -0.544 1.00 91.62 105 CYS A CA 1
ATOM 826 C C . CYS A 1 105 ? 5.182 -3.798 -0.422 1.00 91.62 105 CYS A C 1
ATOM 828 O O . CYS A 1 105 ? 4.046 -4.239 -0.266 1.00 91.62 105 CYS A O 1
ATOM 830 N N . LEU A 1 106 ? 5.455 -2.500 -0.484 1.00 92.06 106 LEU A N 1
ATOM 831 C CA . LEU A 1 106 ? 4.471 -1.422 -0.417 1.00 92.06 106 LEU A CA 1
ATOM 832 C C . LEU A 1 106 ? 4.808 -0.376 -1.475 1.00 92.06 106 LEU A C 1
ATOM 834 O O . LEU A 1 106 ? 5.983 -0.227 -1.810 1.00 92.06 106 LEU A O 1
ATOM 838 N N . PRO A 1 107 ? 3.835 0.381 -1.998 1.00 91.00 107 PRO A N 1
ATOM 839 C CA . PRO A 1 107 ? 4.166 1.524 -2.832 1.00 91.00 107 PRO A CA 1
ATOM 840 C C . PRO A 1 107 ? 5.067 2.499 -2.064 1.00 91.00 107 PRO A C 1
ATOM 842 O O . PRO A 1 107 ? 4.934 2.693 -0.850 1.00 91.00 107 PRO A O 1
ATOM 845 N N . SER A 1 108 ? 6.020 3.100 -2.777 1.00 89.06 108 SER A N 1
ATOM 846 C CA . SER A 1 108 ? 6.809 4.216 -2.263 1.00 89.06 108 SER A CA 1
ATOM 847 C C . SER A 1 108 ? 5.883 5.423 -2.207 1.00 89.06 108 SER A C 1
ATOM 849 O O . SER A 1 108 ? 5.794 6.207 -3.142 1.00 89.06 108 SER A O 1
ATOM 851 N N . SER A 1 109 ? 5.066 5.483 -1.163 1.00 83.00 109 SER A N 1
ATOM 852 C CA . SER A 1 109 ? 4.095 6.545 -0.938 1.00 83.00 109 SER A CA 1
ATOM 853 C C . SER A 1 109 ? 4.706 7.603 -0.023 1.00 83.00 109 SER A C 1
ATOM 855 O O . SER A 1 109 ? 5.527 7.309 0.849 1.00 83.00 109 SER A O 1
ATOM 857 N N . GLY A 1 110 ? 4.302 8.852 -0.219 1.00 81.81 110 GLY A N 1
ATOM 858 C CA . GLY A 1 110 ? 4.740 9.984 0.589 1.00 81.81 110 GLY A CA 1
ATOM 859 C C . GLY A 1 110 ? 3.738 11.112 0.442 1.00 81.81 110 GLY A C 1
ATOM 860 O O . GLY A 1 110 ? 2.561 10.934 0.737 1.00 81.81 110 GLY A O 1
ATOM 861 N N . VAL A 1 111 ? 4.175 12.253 -0.102 1.00 76.94 111 VAL A N 1
ATOM 862 C CA . VAL A 1 111 ? 3.227 13.301 -0.508 1.00 76.94 111 VAL A CA 1
ATOM 863 C C . VAL A 1 111 ? 2.211 12.713 -1.483 1.00 76.94 111 VAL A C 1
ATOM 865 O O . VAL A 1 111 ? 1.026 12.903 -1.297 1.00 76.94 111 VAL A O 1
ATOM 868 N N . ARG A 1 112 ? 2.635 11.930 -2.472 1.00 84.06 112 ARG A N 1
ATOM 869 C CA . ARG A 1 112 ? 1.735 11.257 -3.420 1.00 84.06 112 ARG A CA 1
ATOM 870 C C . ARG A 1 112 ? 1.448 9.821 -2.983 1.00 84.06 112 ARG A C 1
ATOM 872 O O . ARG A 1 112 ? 2.318 9.187 -2.385 1.00 84.06 112 ARG A O 1
ATOM 879 N N . VAL A 1 113 ? 0.263 9.314 -3.328 1.00 83.12 113 VAL A N 1
ATOM 880 C CA . VAL A 1 113 ? -0.112 7.905 -3.108 1.00 83.12 113 VAL A CA 1
ATOM 881 C C . VAL A 1 113 ? 0.808 7.006 -3.929 1.00 83.12 113 VAL A C 1
ATOM 883 O O . VAL A 1 113 ? 1.354 6.034 -3.417 1.00 83.12 113 VAL A O 1
ATOM 886 N N . TRP A 1 114 ? 1.043 7.380 -5.188 1.00 87.00 114 TRP A N 1
ATOM 887 C CA . TRP A 1 114 ? 1.912 6.650 -6.105 1.00 87.00 114 TRP A CA 1
ATOM 888 C C . TRP A 1 114 ? 3.073 7.542 -6.538 1.00 87.00 114 TRP A C 1
ATOM 890 O O . TRP A 1 114 ? 2.866 8.561 -7.204 1.00 87.00 114 TRP A O 1
ATOM 900 N N . ILE A 1 115 ? 4.300 7.160 -6.182 1.00 89.06 115 ILE A N 1
ATOM 901 C CA . ILE A 1 115 ? 5.505 7.770 -6.747 1.00 89.06 115 ILE A CA 1
ATOM 902 C C . ILE A 1 115 ? 5.861 7.036 -8.038 1.00 89.06 115 ILE A C 1
ATOM 904 O O . ILE A 1 115 ? 6.004 5.812 -8.070 1.00 89.06 115 ILE A O 1
ATOM 908 N N . GLN A 1 116 ? 6.004 7.812 -9.108 1.00 89.44 116 GLN A N 1
ATOM 909 C CA . GLN A 1 116 ? 6.478 7.336 -10.400 1.00 89.44 116 GLN A CA 1
ATOM 910 C C . GLN A 1 116 ? 7.880 7.880 -10.652 1.00 89.44 116 GLN A C 1
ATOM 912 O O . GLN A 1 116 ? 8.152 9.059 -10.414 1.00 89.44 116 GLN A O 1
ATOM 917 N N . LYS A 1 117 ? 8.772 7.018 -11.137 1.00 89.38 117 LYS A N 1
ATOM 918 C CA . LYS A 1 117 ? 10.129 7.387 -11.542 1.00 89.38 117 LYS A CA 1
ATOM 919 C C . LYS A 1 117 ? 10.321 6.961 -12.986 1.00 89.38 117 LYS A C 1
ATOM 921 O O . LYS A 1 117 ? 10.302 5.767 -13.284 1.00 89.38 117 LYS A O 1
ATOM 926 N N . LYS A 1 118 ? 10.516 7.943 -13.871 1.00 88.69 118 LYS A N 1
ATOM 927 C CA . LYS A 1 118 ? 10.388 7.749 -15.324 1.00 88.69 118 LYS A CA 1
ATOM 928 C C . LYS A 1 118 ? 8.970 7.229 -15.615 1.00 88.69 118 LYS A C 1
ATOM 930 O O . LYS A 1 118 ? 8.024 7.918 -15.260 1.00 88.69 118 LYS A O 1
ATOM 935 N N . ASP A 1 119 ? 8.840 5.994 -16.092 1.00 89.25 119 ASP A N 1
ATOM 936 C CA . ASP A 1 119 ? 7.557 5.357 -16.421 1.00 89.25 119 ASP A CA 1
ATOM 937 C C . ASP A 1 119 ? 7.224 4.164 -15.512 1.00 89.25 119 ASP A C 1
ATOM 939 O O . ASP A 1 119 ? 6.416 3.311 -15.875 1.00 89.25 119 ASP A O 1
ATOM 943 N N . ALA A 1 120 ? 7.885 4.031 -14.358 1.00 91.12 120 ALA A N 1
ATOM 944 C CA . ALA A 1 120 ? 7.679 2.916 -13.436 1.00 91.12 120 ALA A CA 1
ATOM 945 C C . ALA A 1 120 ? 7.070 3.381 -12.113 1.00 91.12 120 ALA A C 1
ATOM 947 O O . ALA A 1 120 ? 7.509 4.380 -11.536 1.00 91.12 120 ALA A O 1
ATOM 948 N N . ILE A 1 121 ? 6.092 2.623 -11.609 1.00 90.00 121 ILE A N 1
ATOM 949 C CA . ILE A 1 121 ? 5.592 2.795 -10.241 1.00 90.00 121 ILE A CA 1
ATOM 950 C C . ILE A 1 121 ? 6.631 2.213 -9.289 1.00 90.00 121 ILE A C 1
ATOM 952 O O . ILE A 1 121 ? 7.058 1.068 -9.447 1.00 90.00 121 ILE A O 1
ATOM 956 N N . VAL A 1 122 ? 7.047 3.014 -8.313 1.00 92.88 122 VAL A N 1
ATOM 957 C CA . VAL A 1 122 ? 8.084 2.622 -7.364 1.00 92.88 122 VAL A CA 1
ATOM 958 C C . VAL A 1 122 ? 7.450 1.938 -6.158 1.00 92.88 122 VAL A C 1
ATOM 960 O O . VAL A 1 122 ? 6.586 2.507 -5.491 1.00 92.88 122 VAL A O 1
ATOM 963 N N . PHE A 1 123 ? 7.917 0.734 -5.855 1.00 92.69 123 PHE A N 1
ATOM 964 C CA . PHE A 1 123 ? 7.590 -0.030 -4.660 1.00 92.69 123 PHE A CA 1
ATOM 965 C C . PHE A 1 123 ? 8.824 -0.148 -3.779 1.00 92.69 123 PHE A C 1
ATOM 967 O O . PHE A 1 123 ? 9.932 -0.318 -4.272 1.00 92.69 123 PHE A O 1
ATOM 974 N N . VAL A 1 124 ? 8.633 -0.091 -2.471 1.00 91.75 124 VAL A N 1
ATOM 975 C CA . VAL A 1 124 ? 9.660 -0.393 -1.482 1.00 91.75 124 VAL A CA 1
ATOM 976 C C . VAL A 1 124 ? 9.497 -1.846 -1.045 1.00 91.75 124 VAL A C 1
ATOM 978 O O . VAL A 1 124 ? 8.373 -2.289 -0.812 1.00 91.75 124 VAL A O 1
ATOM 981 N N . THR A 1 125 ? 10.591 -2.598 -0.928 1.00 91.88 125 THR A N 1
ATOM 982 C CA . THR A 1 125 ? 10.576 -3.997 -0.463 1.00 91.88 125 THR A CA 1
ATOM 983 C C . THR A 1 125 ? 10.834 -4.092 1.035 1.00 91.88 125 THR A C 1
ATOM 985 O O . THR A 1 125 ? 11.658 -3.356 1.578 1.00 91.88 125 THR A O 1
ATOM 988 N N . ASN A 1 126 ? 10.154 -5.016 1.708 1.00 90.56 126 ASN A N 1
ATOM 989 C CA . ASN A 1 126 ? 10.322 -5.245 3.137 1.00 90.56 126 ASN A CA 1
ATOM 990 C C . ASN A 1 126 ? 11.634 -6.001 3.409 1.00 90.56 126 ASN A C 1
ATOM 992 O O . ASN A 1 126 ? 11.837 -7.084 2.847 1.00 90.56 126 ASN A O 1
ATOM 996 N N . PRO A 1 127 ? 12.522 -5.458 4.261 1.00 86.38 127 PRO A N 1
ATOM 997 C CA . PRO A 1 127 ? 13.827 -6.056 4.516 1.00 86.38 127 PRO A CA 1
ATOM 998 C C . PRO A 1 127 ? 13.735 -7.375 5.297 1.00 86.38 127 PRO A C 1
ATOM 1000 O O . PRO A 1 127 ? 14.665 -8.175 5.232 1.00 86.38 127 PRO A O 1
ATOM 1003 N N . ALA A 1 128 ? 12.614 -7.645 5.982 1.00 85.00 128 ALA A N 1
ATOM 1004 C CA . ALA A 1 128 ? 12.379 -8.921 6.659 1.00 85.00 128 ALA A CA 1
ATOM 1005 C C . ALA A 1 128 ? 12.331 -10.105 5.674 1.00 85.00 128 ALA A C 1
ATOM 1007 O O . ALA A 1 128 ? 12.800 -11.195 5.993 1.00 85.00 128 ALA A O 1
ATOM 1008 N N . PHE A 1 129 ? 11.822 -9.875 4.459 1.00 84.44 129 PHE A N 1
ATOM 1009 C CA . PHE A 1 129 ? 11.653 -10.913 3.436 1.00 84.44 129 PHE A CA 1
ATOM 1010 C C . PHE A 1 129 ? 12.746 -10.901 2.368 1.00 84.44 129 PHE A C 1
ATOM 1012 O O . PHE A 1 129 ? 13.006 -11.928 1.743 1.00 84.44 129 PHE A O 1
ATOM 1019 N N . TYR A 1 130 ? 13.384 -9.751 2.139 1.00 80.94 130 TYR A N 1
ATOM 1020 C CA . TYR A 1 130 ? 14.394 -9.597 1.098 1.00 80.94 130 TYR A CA 1
ATOM 1021 C C . TYR A 1 130 ? 15.654 -8.971 1.675 1.00 80.94 130 TYR A C 1
ATOM 1023 O O . TYR A 1 130 ? 15.687 -7.786 2.006 1.00 80.94 130 TYR A O 1
ATOM 1031 N N . ARG A 1 131 ? 16.720 -9.770 1.744 1.00 70.31 131 ARG A N 1
ATOM 1032 C CA . ARG A 1 131 ? 18.059 -9.282 2.072 1.00 70.31 131 ARG A CA 1
ATOM 1033 C C . ARG A 1 131 ? 18.780 -8.878 0.794 1.00 70.31 131 ARG A C 1
ATOM 1035 O O . ARG A 1 131 ? 18.745 -9.597 -0.204 1.00 70.31 131 ARG A O 1
ATOM 1042 N N . ILE A 1 132 ? 19.439 -7.723 0.829 1.00 67.25 132 ILE A N 1
ATOM 1043 C CA . ILE A 1 132 ? 20.349 -7.322 -0.241 1.00 67.25 132 ILE A CA 1
ATOM 1044 C C . ILE A 1 132 ? 21.590 -8.203 -0.110 1.00 67.25 132 ILE A C 1
ATOM 1046 O O . ILE A 1 132 ? 22.373 -8.020 0.815 1.00 67.25 132 ILE A O 1
ATOM 1050 N N . ASP A 1 133 ? 21.742 -9.166 -1.015 1.00 56.84 133 ASP A N 1
ATOM 1051 C CA . ASP A 1 133 ? 22.845 -10.130 -0.969 1.00 56.84 133 ASP A CA 1
ATOM 1052 C C . ASP A 1 133 ? 24.207 -9.430 -1.131 1.00 56.84 133 ASP A C 1
ATOM 1054 O O . ASP A 1 133 ? 25.132 -9.655 -0.355 1.00 56.84 133 ASP A O 1
ATOM 1058 N N . ARG A 1 134 ? 24.324 -8.492 -2.088 1.00 57.62 134 ARG A N 1
ATOM 1059 C CA . ARG A 1 134 ? 25.514 -7.639 -2.266 1.00 57.62 134 ARG A CA 1
ATOM 1060 C C . ARG A 1 134 ? 25.167 -6.282 -2.876 1.00 57.62 134 ARG A C 1
ATOM 1062 O O . ARG A 1 134 ? 24.476 -6.210 -3.890 1.00 57.62 134 ARG A O 1
ATOM 1069 N N . ILE A 1 135 ? 25.736 -5.208 -2.324 1.00 60.28 135 ILE A N 1
ATOM 1070 C CA . ILE A 1 135 ? 25.814 -3.893 -2.980 1.00 60.28 135 ILE A CA 1
ATOM 1071 C C . ILE A 1 135 ? 27.158 -3.846 -3.712 1.00 60.28 135 ILE A C 1
ATOM 1073 O O . ILE A 1 135 ? 28.180 -3.463 -3.150 1.00 60.28 135 ILE A O 1
ATOM 1077 N N . GLY A 1 136 ? 27.194 -4.325 -4.955 1.00 48.12 136 GLY A N 1
ATOM 1078 C CA . GLY A 1 136 ? 28.429 -4.325 -5.738 1.00 48.12 136 GLY A CA 1
ATOM 1079 C C . GLY A 1 136 ? 28.831 -2.910 -6.163 1.00 48.12 136 GLY A C 1
ATOM 1080 O O . GLY A 1 136 ? 28.058 -2.229 -6.838 1.00 48.12 136 GLY A O 1
ATOM 1081 N N . ARG A 1 137 ? 30.070 -2.490 -5.862 1.00 55.34 137 ARG A N 1
ATOM 1082 C CA . ARG A 1 137 ? 30.777 -1.534 -6.728 1.00 55.34 137 ARG A CA 1
ATOM 1083 C C . ARG A 1 137 ? 31.081 -2.295 -8.012 1.00 55.34 137 ARG A C 1
ATOM 1085 O O . ARG A 1 137 ? 31.872 -3.231 -8.001 1.00 55.34 137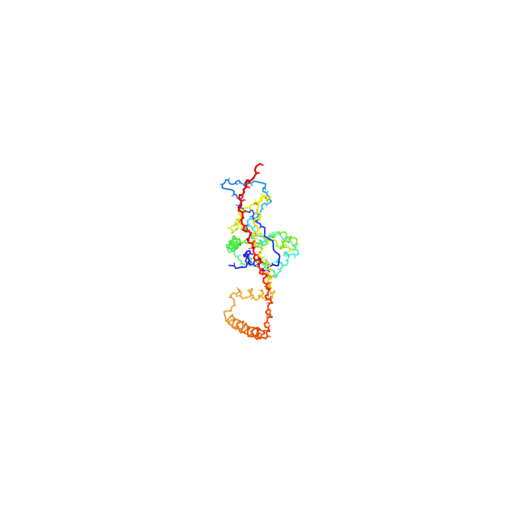 ARG A O 1
ATOM 1092 N N . GLY A 1 138 ? 30.354 -1.977 -9.077 1.00 45.16 138 GLY A N 1
ATOM 1093 C CA . GLY A 1 138 ? 30.496 -2.640 -10.366 1.00 45.16 138 GLY A CA 1
ATOM 1094 C C . GLY A 1 138 ? 31.930 -2.538 -10.872 1.00 45.16 138 GLY A C 1
ATOM 1095 O O . GLY A 1 138 ? 32.369 -1.471 -11.283 1.00 45.16 138 GLY A O 1
ATOM 1096 N N . GLY A 1 139 ? 32.621 -3.668 -10.833 1.00 48.84 139 GLY A N 1
ATOM 1097 C CA . GLY A 1 139 ? 33.968 -3.843 -11.337 1.00 48.84 139 GLY A CA 1
ATOM 1098 C C . GLY A 1 139 ? 34.395 -5.298 -11.230 1.00 48.84 139 GLY A C 1
ATOM 1099 O O . GLY A 1 139 ? 35.437 -5.545 -10.662 1.00 48.84 139 GLY A O 1
ATOM 1100 N N . GLU A 1 140 ? 33.554 -6.247 -11.661 1.00 50.78 140 GLU A N 1
ATOM 1101 C CA . GLU A 1 140 ? 33.973 -7.494 -12.324 1.00 50.78 140 GLU A CA 1
ATOM 1102 C C . GLU A 1 140 ? 32.802 -8.464 -12.502 1.00 50.78 140 GLU A C 1
ATOM 1104 O O . GLU A 1 140 ? 32.007 -8.722 -11.602 1.00 50.78 140 GLU A O 1
ATOM 1109 N N . SER A 1 141 ? 32.738 -9.032 -13.704 1.00 46.69 141 SER A N 1
ATOM 1110 C CA . SER A 1 141 ? 31.932 -10.195 -14.062 1.00 46.69 141 SER A CA 1
ATOM 1111 C C . SER A 1 141 ? 30.422 -10.050 -13.873 1.00 46.69 141 SER A C 1
ATOM 1113 O O . SER A 1 141 ? 29.773 -10.762 -13.107 1.00 46.69 141 SER A O 1
ATOM 1115 N N . GLN A 1 142 ? 29.830 -9.250 -14.763 1.00 50.94 142 GLN A N 1
ATOM 1116 C CA . GLN A 1 142 ? 28.550 -9.605 -15.375 1.00 50.94 142 GLN A CA 1
ATOM 1117 C C . GLN A 1 142 ? 28.708 -10.999 -16.020 1.00 50.94 142 GLN A C 1
ATOM 1119 O O . GLN A 1 142 ? 28.910 -11.140 -17.228 1.00 50.94 142 GLN A O 1
ATOM 1124 N N . ARG A 1 143 ? 28.627 -12.068 -15.216 1.00 49.69 143 ARG A N 1
ATOM 1125 C CA . ARG A 1 143 ? 28.208 -13.367 -15.730 1.00 49.69 143 ARG A CA 1
ATOM 1126 C C . ARG A 1 143 ? 26.840 -13.091 -16.316 1.00 49.69 143 ARG A C 1
ATOM 1128 O O . ARG A 1 143 ? 25.881 -12.853 -15.587 1.00 49.69 143 ARG A O 1
ATOM 1135 N N . ARG A 1 144 ? 26.801 -12.988 -17.643 1.00 46.62 144 ARG A N 1
ATOM 1136 C CA . ARG A 1 144 ? 25.580 -12.872 -18.424 1.00 46.62 144 ARG A CA 1
ATOM 1137 C C . ARG A 1 144 ? 24.678 -14.004 -17.950 1.00 46.62 144 ARG A C 1
ATOM 1139 O O . ARG A 1 144 ? 24.856 -15.142 -18.376 1.00 46.62 144 ARG A O 1
ATOM 1146 N N . ALA A 1 145 ? 23.732 -13.702 -17.061 1.00 52.91 145 ALA A N 1
ATOM 1147 C CA . ALA A 1 145 ? 22.569 -14.550 -16.904 1.00 52.91 145 ALA A CA 1
ATOM 1148 C C . ALA A 1 145 ? 22.049 -14.768 -18.332 1.00 52.91 145 ALA A C 1
ATOM 1150 O O . ALA A 1 145 ? 21.984 -13.788 -19.093 1.00 52.91 145 ALA A O 1
ATOM 1151 N N . PRO A 1 146 ? 21.798 -16.019 -18.757 1.00 45.34 146 PRO A N 1
ATOM 1152 C CA . PRO A 1 146 ? 21.329 -16.270 -20.107 1.00 45.34 146 PRO A CA 1
ATOM 1153 C C . PRO A 1 146 ? 20.129 -15.358 -20.309 1.00 45.34 146 PRO A C 1
ATOM 1155 O O . PRO A 1 146 ? 19.226 -15.354 -19.474 1.00 45.34 146 PRO A O 1
ATOM 1158 N N . ARG A 1 147 ? 20.171 -14.512 -21.349 1.00 47.75 147 ARG A N 1
ATOM 1159 C CA . ARG A 1 147 ? 19.041 -13.662 -21.728 1.00 47.75 147 ARG A CA 1
ATOM 1160 C C . ARG A 1 147 ? 17.845 -14.596 -21.861 1.00 47.75 147 ARG A C 1
ATOM 1162 O O . ARG A 1 147 ? 17.684 -15.240 -22.899 1.00 47.75 147 ARG A O 1
ATOM 1169 N N . ALA A 1 148 ? 17.036 -14.687 -20.809 1.00 47.53 148 ALA A N 1
ATOM 1170 C CA . ALA A 1 148 ? 15.734 -15.301 -20.877 1.00 47.53 148 ALA A CA 1
ATOM 1171 C C . ALA A 1 148 ? 15.043 -14.517 -21.981 1.00 47.53 148 ALA A C 1
ATOM 1173 O O . ALA A 1 148 ? 14.896 -13.293 -21.896 1.00 47.53 148 ALA A O 1
ATOM 1174 N N . ARG A 1 149 ? 14.772 -15.198 -23.098 1.00 43.91 149 ARG A N 1
ATOM 1175 C CA . ARG A 1 149 ? 14.027 -14.608 -24.201 1.00 43.91 149 ARG A CA 1
ATOM 1176 C C . ARG A 1 149 ? 12.806 -13.981 -23.553 1.00 43.91 149 ARG A C 1
ATOM 1178 O O . ARG A 1 149 ? 12.080 -14.686 -22.858 1.00 43.91 149 ARG A O 1
ATOM 1185 N N . ARG A 1 150 ? 12.632 -12.667 -23.722 1.00 46.12 150 ARG A N 1
ATOM 1186 C CA . ARG A 1 150 ? 11.404 -11.968 -23.351 1.00 46.12 150 ARG A CA 1
ATOM 1187 C C . ARG A 1 150 ? 10.280 -12.639 -24.134 1.00 46.12 150 ARG A C 1
ATOM 1189 O O . ARG A 1 150 ? 9.957 -12.227 -25.242 1.00 46.12 150 ARG A O 1
ATOM 1196 N N . THR A 1 151 ? 9.723 -13.719 -23.598 1.00 40.31 151 THR A N 1
ATOM 1197 C CA . THR A 1 151 ? 8.378 -14.143 -23.934 1.00 40.31 151 THR A CA 1
ATOM 1198 C C . THR A 1 151 ? 7.542 -12.928 -23.609 1.00 40.31 151 THR A C 1
ATOM 1200 O O . THR A 1 151 ? 7.555 -12.489 -22.458 1.00 40.31 151 THR A O 1
ATOM 1203 N N . MET A 1 152 ? 6.932 -12.319 -24.625 1.00 45.03 152 MET A N 1
ATOM 1204 C CA . MET A 1 152 ? 5.964 -11.253 -24.414 1.00 45.03 152 MET A CA 1
ATOM 1205 C C . MET A 1 152 ? 4.997 -11.750 -23.344 1.00 45.03 152 MET A C 1
ATOM 1207 O O . MET A 1 152 ? 4.235 -12.688 -23.586 1.00 45.03 152 MET A O 1
ATOM 1211 N N . LYS A 1 153 ? 5.122 -11.206 -22.126 1.00 46.94 153 LYS A N 1
ATOM 1212 C CA . LYS A 1 153 ? 4.214 -11.524 -21.032 1.00 46.94 153 LYS A CA 1
ATOM 1213 C C . LYS A 1 153 ? 2.852 -11.066 -21.539 1.00 46.94 153 LYS A C 1
ATOM 1215 O O . LYS A 1 153 ? 2.656 -9.885 -21.817 1.00 46.94 153 LYS A O 1
ATOM 1220 N N . VAL A 1 154 ? 1.944 -12.014 -21.754 1.00 48.78 154 VAL A N 1
ATOM 1221 C CA . VAL A 1 154 ? 0.552 -11.708 -22.073 1.00 48.78 154 VAL A CA 1
ATOM 1222 C C . VAL A 1 154 ? -0.013 -11.051 -20.822 1.00 48.78 154 VAL A C 1
ATOM 1224 O O . VAL A 1 154 ? -0.384 -11.735 -19.872 1.00 48.78 154 VAL A O 1
ATOM 1227 N N . ILE A 1 155 ? -0.004 -9.718 -20.804 1.00 52.88 155 ILE A N 1
ATOM 1228 C CA . ILE A 1 155 ? -0.657 -8.917 -19.774 1.00 52.88 155 ILE A CA 1
ATOM 1229 C C . ILE A 1 155 ? -2.113 -9.378 -19.760 1.00 52.88 155 ILE A C 1
ATOM 1231 O O . ILE A 1 155 ? -2.820 -9.256 -20.766 1.00 52.88 155 ILE A O 1
ATOM 1235 N N . LYS A 1 156 ? -2.556 -9.977 -18.649 1.00 56.16 156 LYS A N 1
ATOM 1236 C CA . LYS A 1 156 ? -3.966 -10.330 -18.479 1.00 56.16 156 LYS A CA 1
ATOM 1237 C C . LYS A 1 156 ? -4.764 -9.042 -18.668 1.00 56.16 156 LYS A C 1
ATOM 1239 O O . LYS A 1 156 ? -4.560 -8.072 -17.945 1.00 56.16 156 LYS A O 1
ATOM 1244 N N . GLY A 1 157 ? -5.644 -9.010 -19.668 1.00 55.72 157 GLY A N 1
ATOM 1245 C CA . GLY A 1 157 ? -6.459 -7.824 -19.925 1.00 55.72 157 GLY A CA 1
ATOM 1246 C C . GLY A 1 157 ? -7.243 -7.429 -18.670 1.00 55.72 157 GLY A C 1
ATOM 1247 O O . GLY A 1 157 ? -7.669 -8.307 -17.921 1.00 55.72 157 GLY A O 1
ATOM 1248 N N . LYS A 1 158 ? -7.466 -6.124 -18.455 1.00 54.84 158 LYS A N 1
ATOM 1249 C CA . LYS A 1 158 ? -8.145 -5.558 -17.266 1.00 54.84 158 LYS A CA 1
ATOM 1250 C C . LYS A 1 158 ? -9.405 -6.329 -16.829 1.00 54.84 158 LYS A C 1
ATOM 1252 O O . LYS A 1 158 ? -9.640 -6.487 -15.639 1.00 54.84 158 LYS A O 1
ATOM 1257 N N . ARG A 1 159 ? -10.180 -6.872 -17.779 1.00 54.94 159 ARG A N 1
ATOM 1258 C CA . ARG A 1 159 ? -11.359 -7.722 -17.508 1.00 54.94 159 ARG A CA 1
ATOM 1259 C C . ARG A 1 159 ? -11.034 -9.051 -16.818 1.00 54.94 159 ARG A C 1
ATOM 1261 O O . ARG A 1 159 ? -11.784 -9.482 -15.956 1.00 54.94 159 ARG A O 1
ATOM 1268 N N . ILE A 1 160 ? -9.938 -9.700 -17.200 1.00 61.66 160 ILE A N 1
ATOM 1269 C CA . ILE A 1 160 ? -9.484 -10.965 -16.606 1.00 61.66 160 ILE A CA 1
ATOM 1270 C C . ILE A 1 160 ? -8.961 -10.711 -15.190 1.00 61.66 160 ILE A C 1
ATOM 1272 O O . ILE A 1 160 ? -9.181 -11.530 -14.310 1.00 61.66 160 ILE A O 1
ATOM 1276 N N . PHE A 1 161 ? -8.316 -9.564 -14.968 1.00 55.38 161 PHE A N 1
ATOM 1277 C CA . PHE A 1 161 ? -7.872 -9.143 -13.642 1.00 55.38 161 PHE A CA 1
ATOM 1278 C C . PHE A 1 161 ? -9.047 -8.827 -12.710 1.00 55.38 161 PHE A C 1
ATOM 1280 O O . PHE A 1 161 ? -9.085 -9.341 -11.600 1.00 55.38 161 PHE A O 1
ATOM 1287 N N . ALA A 1 162 ? -10.036 -8.054 -13.174 1.00 59.12 162 ALA A N 1
ATOM 1288 C CA . ALA A 1 162 ? -11.255 -7.805 -12.405 1.00 59.12 162 ALA A CA 1
ATOM 1289 C C . ALA A 1 162 ? -11.977 -9.119 -12.059 1.00 59.12 162 ALA A C 1
ATOM 1291 O O . ALA A 1 162 ? -12.447 -9.281 -10.942 1.00 59.12 162 ALA A O 1
ATOM 1292 N N . ALA A 1 163 ? -11.997 -10.087 -12.980 1.00 60.53 163 ALA A N 1
ATOM 1293 C CA . ALA A 1 163 ? -12.549 -11.411 -12.714 1.00 60.53 163 ALA A CA 1
ATOM 1294 C C . ALA A 1 163 ? -11.730 -12.210 -11.679 1.00 60.53 163 ALA A C 1
ATOM 1296 O O . ALA A 1 163 ? -12.328 -12.764 -10.770 1.00 60.53 163 ALA A O 1
ATOM 1297 N N . ASP A 1 164 ? -10.393 -12.235 -11.767 1.00 60.66 164 ASP A N 1
ATOM 1298 C CA . ASP A 1 164 ? -9.531 -12.913 -10.774 1.00 60.66 164 ASP A CA 1
ATOM 1299 C C . ASP A 1 164 ? -9.631 -12.248 -9.382 1.00 60.66 164 ASP A C 1
ATOM 1301 O O . ASP A 1 164 ? -9.576 -12.941 -8.368 1.00 60.66 164 ASP A O 1
ATOM 1305 N N . LEU A 1 165 ? -9.797 -10.919 -9.318 1.00 58.91 165 LEU A N 1
ATOM 1306 C CA . LEU A 1 165 ? -9.987 -10.181 -8.065 1.00 58.91 165 LEU A CA 1
ATOM 1307 C C . LEU A 1 165 ? -11.343 -10.513 -7.425 1.00 58.91 165 LEU A C 1
ATOM 1309 O O . LEU A 1 165 ? -11.400 -10.786 -6.227 1.00 58.91 165 LEU A O 1
ATOM 1313 N N . MET A 1 166 ? -12.410 -10.566 -8.226 1.00 57.19 166 MET A N 1
ATOM 1314 C CA . MET A 1 166 ? -13.753 -10.937 -7.764 1.00 57.19 166 MET A CA 1
ATOM 1315 C C . MET A 1 166 ? -13.851 -12.429 -7.397 1.00 57.19 166 MET A C 1
ATOM 1317 O O . MET A 1 166 ? -14.514 -12.761 -6.425 1.00 57.19 166 MET A O 1
ATOM 1321 N N . ASP A 1 167 ? -13.142 -13.324 -8.096 1.00 54.53 167 ASP A N 1
ATOM 1322 C CA . ASP A 1 167 ? -13.063 -14.762 -7.763 1.00 54.53 167 ASP A CA 1
ATOM 1323 C C . ASP A 1 167 ? -12.274 -15.028 -6.461 1.00 54.53 167 ASP A C 1
ATOM 1325 O O . ASP A 1 167 ? -12.366 -16.116 -5.891 1.00 54.53 167 ASP A O 1
ATOM 1329 N N . SER A 1 168 ? -11.479 -14.059 -5.988 1.00 53.22 168 SER A N 1
ATOM 1330 C CA . SER A 1 168 ? -10.714 -14.166 -4.736 1.00 53.22 168 SER A CA 1
ATOM 1331 C C . SER A 1 168 ? -11.473 -13.693 -3.490 1.00 53.22 168 SER A C 1
ATOM 1333 O O . SER A 1 168 ? -10.983 -13.878 -2.376 1.00 53.22 168 SER A O 1
ATOM 1335 N N . GLN A 1 169 ? -12.664 -13.112 -3.666 1.00 47.59 169 GLN A N 1
ATOM 1336 C CA . GLN A 1 169 ? -13.571 -12.751 -2.578 1.00 47.59 169 GLN A CA 1
ATOM 1337 C C . GLN A 1 169 ? -14.398 -13.992 -2.182 1.00 47.59 169 GLN A C 1
ATOM 1339 O O . GLN A 1 169 ? -15.026 -14.601 -3.049 1.00 47.59 169 GLN A O 1
ATOM 1344 N N . PRO A 1 170 ? -14.415 -14.410 -0.903 1.00 45.72 170 PRO A N 1
ATOM 1345 C CA . PRO A 1 170 ? -15.113 -15.614 -0.450 1.00 45.72 170 PRO A CA 1
ATOM 1346 C C . PRO A 1 170 ? -16.617 -15.365 -0.237 1.00 45.72 170 PRO A C 1
ATOM 1348 O O . PRO A 1 170 ? -17.152 -15.672 0.823 1.00 45.72 170 PRO A O 1
ATOM 1351 N N . PHE A 1 171 ? -17.303 -14.807 -1.235 1.00 45.88 171 PHE A N 1
ATOM 1352 C CA . PHE A 1 171 ? -18.757 -14.661 -1.225 1.00 45.88 171 PHE A CA 1
ATOM 1353 C C . PHE A 1 171 ? -19.343 -15.527 -2.351 1.00 45.88 171 PHE A C 1
ATOM 1355 O O . PHE A 1 171 ? -19.053 -15.324 -3.528 1.00 45.88 171 PHE A O 1
ATOM 1362 N N . ASP A 1 172 ? -20.122 -16.531 -1.948 1.00 50.25 172 ASP A N 1
ATOM 1363 C CA . ASP A 1 172 ? -20.940 -17.453 -2.752 1.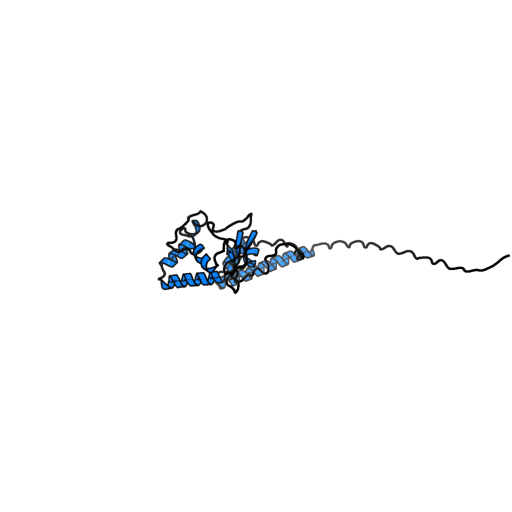00 50.25 172 ASP A CA 1
ATOM 1364 C C . ASP A 1 172 ? -20.229 -18.666 -3.397 1.00 50.25 172 ASP A C 1
ATOM 1366 O O . ASP A 1 172 ? -19.775 -18.671 -4.548 1.00 50.25 172 ASP A O 1
ATOM 1370 N N . ALA A 1 173 ? -20.213 -19.778 -2.651 1.00 52.19 173 ALA A N 1
ATOM 1371 C CA . ALA A 1 173 ? -19.695 -21.082 -3.080 1.00 52.19 173 ALA A CA 1
ATOM 1372 C C . ALA A 1 173 ? -20.453 -21.688 -4.286 1.00 52.19 173 ALA A C 1
ATOM 1374 O O . ALA A 1 173 ? -19.835 -22.342 -5.134 1.00 52.19 173 ALA A O 1
ATOM 1375 N N . ASP A 1 174 ? -21.752 -21.408 -4.431 1.00 52.38 174 ASP A N 1
ATOM 1376 C CA . ASP A 1 174 ? -22.596 -21.994 -5.486 1.00 52.38 174 ASP A CA 1
ATOM 1377 C C . ASP A 1 174 ? -22.409 -21.333 -6.863 1.00 52.38 174 ASP A C 1
ATOM 1379 O O . ASP A 1 174 ? -22.477 -21.992 -7.909 1.00 52.38 174 ASP A O 1
ATOM 1383 N N . GLY A 1 175 ? -22.077 -20.038 -6.897 1.00 53.81 175 GLY A N 1
ATOM 1384 C CA . GLY A 1 175 ? -21.771 -19.324 -8.143 1.00 53.81 175 GLY A CA 1
ATOM 1385 C C . GLY A 1 175 ? -20.457 -19.786 -8.784 1.00 53.81 175 GLY A C 1
ATOM 1386 O O . GLY A 1 175 ? -20.320 -19.829 -10.013 1.00 53.81 175 GLY A O 1
ATOM 1387 N N . ASN A 1 176 ? -19.500 -20.202 -7.953 1.00 54.00 176 ASN A N 1
ATOM 1388 C CA . ASN A 1 176 ? -18.160 -20.600 -8.373 1.00 54.00 176 ASN A CA 1
ATOM 1389 C C . ASN A 1 176 ? -18.132 -21.937 -9.136 1.00 54.00 176 ASN A C 1
ATOM 1391 O O . ASN A 1 176 ? -17.342 -22.106 -10.073 1.00 54.00 176 ASN A O 1
ATOM 1395 N N . LEU A 1 177 ? -19.018 -22.882 -8.804 1.00 55.00 177 LEU A N 1
ATOM 1396 C CA . LEU A 1 177 ? -19.070 -24.191 -9.467 1.00 55.00 177 LEU A CA 1
ATOM 1397 C C . LEU A 1 177 ? -19.626 -24.096 -10.902 1.00 55.00 177 LEU A C 1
ATOM 1399 O O . LEU A 1 177 ? -19.076 -24.694 -11.836 1.00 55.00 177 LEU A O 1
ATOM 1403 N N . ARG A 1 178 ? -20.661 -23.268 -11.106 1.00 56.81 178 ARG A N 1
ATOM 1404 C CA . ARG A 1 178 ? -21.239 -22.982 -12.433 1.00 56.81 178 ARG A CA 1
ATOM 1405 C C . ARG A 1 178 ? -20.264 -22.239 -13.354 1.00 56.81 178 ARG A C 1
ATOM 1407 O O . ARG A 1 178 ? -20.158 -22.555 -14.538 1.00 56.81 178 ARG A O 1
ATOM 1414 N N . ARG A 1 179 ? -19.482 -21.295 -12.820 1.00 57.16 179 ARG A N 1
ATOM 1415 C CA . ARG A 1 179 ? -18.489 -20.546 -13.616 1.00 57.16 179 ARG A CA 1
ATOM 1416 C C . ARG A 1 179 ? -17.281 -21.398 -14.012 1.00 57.16 179 ARG A C 1
ATOM 1418 O O . ARG A 1 179 ? -16.792 -21.286 -15.140 1.00 57.16 179 ARG A O 1
ATOM 1425 N N . LYS A 1 180 ? -16.819 -22.297 -13.132 1.00 63.06 180 LYS A N 1
ATOM 1426 C CA . LYS A 1 180 ? -15.742 -23.255 -13.451 1.00 63.06 180 LYS A CA 1
ATOM 1427 C C . LYS A 1 180 ? -16.140 -24.209 -14.579 1.00 63.06 180 LYS A C 1
ATOM 1429 O O . LYS A 1 180 ? -15.354 -24.402 -15.510 1.00 63.06 180 LYS A O 1
ATOM 1434 N N . THR A 1 181 ? -17.363 -24.737 -14.544 1.00 70.31 181 THR A N 1
ATOM 1435 C CA . THR A 1 181 ? -17.882 -25.641 -15.585 1.00 70.31 181 THR A CA 1
ATOM 1436 C C . THR A 1 181 ? -18.032 -24.943 -16.940 1.00 70.31 181 THR A C 1
ATOM 1438 O O . THR A 1 181 ? -17.655 -25.507 -17.970 1.00 70.31 181 THR A O 1
ATOM 1441 N N . GLU A 1 182 ? -18.472 -23.684 -16.971 1.00 69.50 182 GLU A N 1
ATOM 1442 C CA . GLU A 1 182 ? -18.569 -22.926 -18.224 1.00 69.50 182 GLU A CA 1
ATOM 1443 C C . GLU A 1 182 ? -17.189 -22.584 -18.818 1.00 69.50 182 GLU A C 1
ATOM 1445 O O . GLU A 1 182 ? -16.967 -22.702 -20.029 1.00 69.50 182 GLU A O 1
ATOM 1450 N N . ARG A 1 183 ? -16.210 -22.236 -17.971 1.00 69.88 183 ARG A N 1
ATOM 1451 C CA . ARG A 1 183 ? -14.826 -21.976 -18.402 1.00 69.88 183 ARG A CA 1
ATOM 1452 C C . ARG A 1 183 ? -14.168 -23.228 -18.988 1.00 69.88 183 ARG A C 1
ATOM 1454 O O . ARG A 1 183 ? -13.401 -23.116 -19.947 1.00 69.88 183 ARG A O 1
ATOM 1461 N N . GLN A 1 184 ? -14.479 -24.406 -18.450 1.00 74.00 184 GLN A N 1
ATOM 1462 C CA . GLN A 1 184 ? -13.997 -25.684 -18.974 1.00 74.00 184 GLN A CA 1
ATOM 1463 C C . GLN A 1 184 ? -14.613 -25.996 -20.346 1.00 74.00 184 GLN A C 1
ATOM 1465 O O . GLN A 1 184 ? -13.864 -26.252 -21.291 1.00 74.00 184 GLN A O 1
ATOM 1470 N N . LYS A 1 185 ? -15.932 -25.810 -20.513 1.00 75.38 185 LYS A N 1
ATOM 1471 C CA . LYS A 1 185 ? -16.610 -25.948 -21.818 1.00 75.38 185 LYS A CA 1
ATOM 1472 C C . LYS A 1 185 ? -16.009 -25.036 -22.893 1.00 75.38 185 LYS A C 1
ATOM 1474 O O . LYS A 1 185 ? -15.728 -25.482 -24.004 1.00 75.38 185 LYS A O 1
ATOM 1479 N N . ARG A 1 186 ? -15.732 -23.765 -22.571 1.00 72.81 186 ARG A N 1
ATOM 1480 C CA . ARG A 1 186 ? -15.120 -22.818 -23.528 1.00 72.81 186 ARG A CA 1
ATOM 1481 C C . ARG A 1 186 ? -13.705 -23.234 -23.948 1.00 72.81 186 ARG A C 1
ATOM 1483 O O . ARG A 1 186 ? -13.344 -23.087 -25.117 1.00 72.81 186 ARG A O 1
ATOM 1490 N N . ARG A 1 187 ? -12.907 -23.782 -23.023 1.00 77.69 187 ARG A N 1
ATOM 1491 C CA . ARG A 1 187 ? -11.564 -24.309 -23.331 1.00 77.69 187 ARG A CA 1
ATOM 1492 C C . ARG A 1 187 ? -11.626 -25.515 -24.264 1.00 77.69 187 ARG A C 1
ATOM 1494 O O . ARG A 1 187 ? -10.812 -25.602 -25.180 1.00 77.69 187 ARG A O 1
ATOM 1501 N N . GLU A 1 188 ? -12.591 -26.408 -24.071 1.00 76.69 188 GLU A N 1
ATOM 1502 C CA . GLU A 1 188 ? -12.782 -27.576 -24.937 1.00 76.69 188 GLU A CA 1
ATOM 1503 C C . GLU A 1 188 ? -13.193 -27.183 -26.358 1.00 76.69 188 GLU A C 1
ATOM 1505 O O . GLU A 1 188 ? -12.611 -27.690 -27.319 1.00 76.69 188 GLU A O 1
ATOM 1510 N N . ILE A 1 189 ? -14.107 -26.218 -26.508 1.00 72.62 189 ILE A N 1
ATOM 1511 C CA . ILE A 1 189 ? -14.509 -25.690 -27.823 1.00 72.62 189 ILE A CA 1
ATOM 1512 C C . ILE A 1 189 ? -13.302 -25.083 -28.550 1.00 72.62 189 ILE A C 1
ATOM 1514 O O . ILE A 1 189 ? -13.036 -25.409 -29.709 1.00 72.62 189 ILE A O 1
ATOM 1518 N N . HIS A 1 190 ? -12.510 -24.257 -27.860 1.00 72.50 190 HIS A N 1
ATOM 1519 C CA . HIS A 1 190 ? -11.326 -23.643 -28.460 1.00 72.50 190 HIS A CA 1
ATOM 1520 C C . HIS A 1 190 ? -10.253 -24.683 -28.828 1.00 72.50 190 HIS A C 1
ATOM 1522 O O . HIS A 1 190 ? -9.582 -24.551 -29.856 1.00 72.50 190 HIS A O 1
ATOM 1528 N N . LYS A 1 191 ? -10.098 -25.743 -28.021 1.00 77.75 191 LYS A N 1
ATOM 1529 C CA . LYS A 1 191 ? -9.186 -26.861 -28.310 1.00 77.75 191 LYS A CA 1
ATOM 1530 C C . LYS A 1 191 ? -9.623 -27.627 -29.564 1.00 77.75 191 LYS A C 1
ATOM 1532 O O . LYS A 1 191 ? -8.779 -27.909 -30.410 1.00 77.75 191 LYS A O 1
ATOM 1537 N N . LYS A 1 192 ? -10.925 -27.889 -29.736 1.00 73.38 192 LYS A N 1
ATOM 1538 C CA . LYS A 1 192 ? -11.474 -28.509 -30.958 1.00 73.38 192 LYS A CA 1
ATOM 1539 C C . LYS A 1 192 ? -11.195 -27.654 -32.199 1.00 73.38 192 LYS A C 1
ATOM 1541 O O . LYS A 1 192 ? -10.597 -28.146 -33.153 1.00 73.38 192 LYS A O 1
ATOM 1546 N N . MET A 1 193 ? -11.482 -26.351 -32.136 1.00 64.88 193 MET A N 1
ATOM 1547 C CA . MET A 1 193 ? -11.244 -25.432 -33.261 1.00 64.88 193 MET A CA 1
ATOM 1548 C C . MET A 1 193 ? -9.760 -25.284 -33.637 1.00 64.88 193 MET A C 1
ATOM 1550 O O . MET A 1 193 ? -9.418 -25.077 -34.803 1.00 64.88 193 MET A O 1
ATOM 1554 N N . THR A 1 194 ? -8.847 -25.376 -32.667 1.00 67.38 194 THR A N 1
ATOM 1555 C CA . THR A 1 194 ? -7.401 -25.289 -32.943 1.00 67.38 194 THR A CA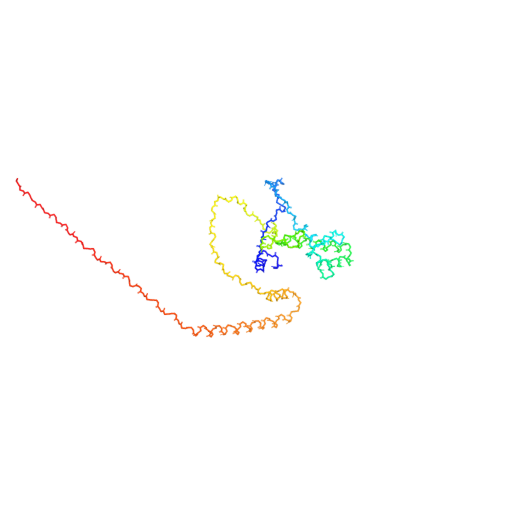 1
ATOM 1556 C C . THR A 1 194 ? -6.822 -26.579 -33.518 1.00 67.38 194 THR A C 1
ATOM 1558 O O . THR A 1 194 ? -5.892 -26.500 -34.323 1.00 67.38 194 THR A O 1
ATOM 1561 N N . MET A 1 195 ? -7.374 -27.747 -33.173 1.00 62.66 195 MET A N 1
ATOM 1562 C CA . MET A 1 195 ? -6.963 -29.019 -33.779 1.00 62.66 195 MET A CA 1
ATOM 1563 C C . MET A 1 195 ? -7.413 -29.121 -35.242 1.00 62.66 195 MET A C 1
ATOM 1565 O O . MET A 1 195 ? -6.599 -29.466 -36.098 1.00 62.66 195 MET A O 1
ATOM 1569 N N . GLU A 1 196 ? -8.639 -28.696 -35.569 1.00 63.47 196 GLU A N 1
ATOM 1570 C CA . GLU A 1 196 ? -9.117 -28.648 -36.962 1.00 63.47 196 GLU A CA 1
ATOM 1571 C C . GLU A 1 196 ? -8.252 -27.750 -37.855 1.00 63.47 196 GLU A C 1
ATOM 1573 O O . GLU A 1 196 ? -7.936 -28.105 -38.991 1.00 63.47 196 GLU A O 1
ATOM 1578 N N . LYS A 1 197 ? -7.809 -26.597 -37.338 1.00 60.44 197 LYS A N 1
ATOM 1579 C CA . LYS A 1 197 ? -6.922 -25.684 -38.078 1.00 60.44 197 LYS A CA 1
ATOM 1580 C C . LYS A 1 197 ? -5.496 -26.219 -38.245 1.00 60.44 197 LYS A C 1
ATOM 1582 O O . LYS A 1 197 ? -4.803 -25.787 -39.165 1.00 60.44 197 LYS A O 1
ATOM 1587 N N . ARG A 1 198 ? -5.033 -27.126 -37.375 1.00 59.72 198 ARG A N 1
ATOM 1588 C CA . ARG A 1 198 ? -3.702 -27.750 -37.487 1.00 59.72 198 ARG A CA 1
ATOM 1589 C C . ARG A 1 198 ? -3.674 -28.878 -38.517 1.00 59.72 198 ARG A C 1
ATOM 1591 O O . ARG A 1 198 ? -2.699 -28.951 -39.255 1.00 59.72 198 ARG A O 1
ATOM 1598 N N . ASN A 1 199 ? -4.746 -29.662 -38.640 1.00 60.66 199 ASN A N 1
ATOM 1599 C CA . ASN A 1 199 ? -4.815 -30.766 -39.608 1.00 60.66 199 ASN A CA 1
ATOM 1600 C C . ASN A 1 199 ? -4.891 -30.315 -41.077 1.00 60.66 199 ASN A C 1
ATOM 1602 O O . ASN A 1 199 ? -4.631 -31.114 -41.967 1.00 60.66 199 ASN A O 1
ATOM 1606 N N . LYS A 1 200 ? -5.205 -29.042 -41.351 1.00 66.56 200 LYS A N 1
ATOM 1607 C CA . LYS A 1 200 ? -5.276 -28.494 -42.719 1.00 66.56 200 LYS A CA 1
ATOM 1608 C C . LYS A 1 200 ? -3.969 -27.864 -43.222 1.00 66.56 200 LYS A C 1
ATOM 1610 O O . LYS A 1 200 ? -3.955 -27.285 -44.304 1.00 66.56 200 LYS A O 1
ATOM 1615 N N . ARG A 1 201 ? -2.877 -27.908 -42.450 1.00 68.06 201 ARG A N 1
ATOM 1616 C CA . ARG A 1 201 ? -1.595 -27.331 -42.885 1.00 68.06 201 ARG A CA 1
ATOM 1617 C C . ARG A 1 201 ? -0.812 -28.346 -43.710 1.00 68.06 201 ARG A C 1
ATOM 1619 O O . ARG A 1 201 ? -0.431 -29.390 -43.193 1.00 68.06 201 ARG A O 1
ATOM 1626 N N . VAL A 1 202 ? -0.535 -27.998 -44.966 1.00 72.25 202 VAL A N 1
ATOM 1627 C CA . VAL A 1 202 ? 0.402 -28.733 -45.824 1.00 72.25 202 VAL A CA 1
ATOM 1628 C C . VAL A 1 202 ? 1.779 -28.729 -45.143 1.00 72.25 202 VAL A C 1
ATOM 1630 O O . VAL A 1 202 ? 2.236 -27.657 -44.727 1.00 72.25 202 VAL A O 1
ATOM 1633 N N . PRO A 1 203 ? 2.427 -29.893 -44.956 1.00 75.00 203 PRO A N 1
ATOM 1634 C CA . PRO A 1 203 ? 3.741 -29.950 -44.333 1.00 75.00 203 PRO A CA 1
ATOM 1635 C C . PRO A 1 203 ? 4.770 -29.181 -45.177 1.00 75.00 203 PRO A C 1
ATOM 1637 O O . PRO A 1 203 ? 4.661 -29.147 -46.405 1.00 75.00 203 PRO A O 1
ATOM 1640 N N . PRO A 1 204 ? 5.768 -28.542 -44.543 1.00 76.50 204 PRO A N 1
ATOM 1641 C CA . PRO A 1 204 ? 6.799 -27.821 -45.275 1.00 76.50 204 PRO A CA 1
ATOM 1642 C C . PRO A 1 204 ? 7.592 -28.788 -46.171 1.00 76.50 204 PRO A C 1
ATOM 1644 O O . PRO A 1 204 ? 7.874 -29.912 -45.745 1.00 76.50 204 PRO A O 1
ATOM 1647 N N . PRO A 1 205 ? 7.977 -28.367 -47.389 1.00 77.38 205 PRO A N 1
ATOM 1648 C CA . PRO A 1 205 ? 8.721 -29.222 -48.300 1.00 77.38 205 PRO A CA 1
ATOM 1649 C C . PRO A 1 205 ? 10.091 -29.601 -47.709 1.00 77.38 205 PRO A C 1
ATOM 1651 O O . PRO A 1 205 ? 10.713 -28.791 -47.006 1.00 77.38 205 PRO A O 1
ATOM 1654 N N . PRO A 1 206 ? 10.580 -30.824 -47.976 1.00 74.06 206 PRO A N 1
ATOM 1655 C CA . PRO A 1 206 ? 11.869 -31.283 -47.477 1.00 74.06 206 PRO A CA 1
ATOM 1656 C C . PRO A 1 206 ? 13.005 -30.426 -48.046 1.00 74.06 206 PRO A C 1
ATOM 1658 O O . PRO A 1 206 ? 13.051 -30.127 -49.238 1.00 74.06 206 PRO A O 1
ATOM 1661 N N . ARG A 1 207 ? 13.942 -30.019 -47.181 1.00 77.69 207 ARG A N 1
ATOM 1662 C CA . ARG A 1 207 ? 15.119 -29.245 -47.601 1.00 77.69 207 ARG A CA 1
ATOM 1663 C C . ARG A 1 207 ? 16.050 -30.116 -48.459 1.00 77.69 207 ARG A C 1
ATOM 1665 O O . ARG A 1 207 ? 16.331 -31.246 -48.054 1.00 77.69 207 ARG A O 1
ATOM 1672 N N . PRO A 1 208 ? 16.592 -29.597 -49.576 1.00 71.06 208 PRO A N 1
ATOM 1673 C CA . PRO A 1 208 ? 17.546 -30.336 -50.392 1.00 71.06 208 PRO A CA 1
ATOM 1674 C C . PRO A 1 208 ? 18.833 -30.601 -49.601 1.00 71.06 208 PRO A C 1
ATOM 1676 O O . PRO A 1 208 ? 19.418 -29.698 -48.993 1.00 71.06 208 PRO A O 1
ATOM 1679 N N . ARG A 1 209 ? 19.263 -31.865 -49.588 1.00 69.88 209 ARG A N 1
ATOM 1680 C CA . ARG A 1 209 ? 20.522 -32.297 -48.975 1.00 69.88 209 ARG A CA 1
ATOM 1681 C C . ARG A 1 209 ? 21.685 -31.784 -49.826 1.00 69.88 209 ARG A C 1
ATOM 1683 O O . ARG A 1 209 ? 21.820 -32.180 -50.977 1.00 69.88 209 ARG A O 1
ATOM 1690 N N . LYS A 1 210 ? 22.535 -30.923 -49.257 1.00 64.75 210 LYS A N 1
ATOM 1691 C CA . LYS A 1 210 ? 23.829 -30.563 -49.856 1.00 64.75 210 LYS A CA 1
ATOM 1692 C C . LYS A 1 210 ? 24.715 -31.812 -49.892 1.00 64.75 210 LYS A C 1
ATOM 1694 O O . LYS A 1 210 ? 25.087 -32.324 -48.837 1.00 64.75 210 LYS A O 1
ATOM 1699 N N . SER A 1 211 ? 25.030 -32.293 -51.089 1.00 60.56 211 SER A N 1
ATOM 1700 C CA . SER A 1 211 ? 26.062 -33.303 -51.323 1.00 60.56 211 SER A CA 1
ATOM 1701 C C . SER A 1 211 ? 27.412 -32.764 -50.843 1.00 60.56 211 SER A C 1
ATOM 1703 O O . SER A 1 211 ? 27.829 -31.675 -51.238 1.00 60.56 211 SER A O 1
ATOM 1705 N N . ARG A 1 212 ? 28.078 -33.505 -49.952 1.00 60.53 212 ARG A N 1
ATOM 1706 C CA . ARG A 1 212 ? 29.471 -33.240 -49.574 1.00 60.53 212 ARG A CA 1
ATOM 1707 C C . ARG A 1 212 ? 30.384 -33.634 -50.747 1.00 60.53 212 ARG A C 1
ATOM 1709 O O . ARG A 1 212 ? 30.139 -34.691 -51.327 1.00 60.53 212 ARG A O 1
ATOM 1716 N N . PRO A 1 213 ? 31.412 -32.843 -51.091 1.00 60.50 213 PRO A N 1
ATOM 1717 C CA . PRO A 1 213 ? 32.433 -33.277 -52.034 1.00 60.50 213 PRO A CA 1
ATOM 1718 C C . PRO A 1 213 ? 33.337 -34.341 -51.393 1.00 60.50 213 PRO A C 1
ATOM 1720 O O . PRO A 1 213 ? 33.682 -34.242 -50.214 1.00 60.50 213 PRO A O 1
ATOM 1723 N N . PHE A 1 214 ? 33.679 -35.363 -52.179 1.00 58.28 214 PHE A N 1
ATOM 1724 C CA . PHE A 1 214 ? 34.643 -36.411 -51.839 1.00 58.28 214 PHE A CA 1
ATOM 1725 C C . PHE A 1 214 ? 36.078 -35.848 -51.837 1.00 58.28 214 PHE A C 1
ATOM 1727 O O . PHE A 1 214 ? 36.400 -35.050 -52.719 1.00 58.28 214 PHE A O 1
ATOM 1734 N N . PRO A 1 215 ? 36.948 -36.255 -50.896 1.00 61.44 215 PRO A N 1
ATOM 1735 C CA . PRO A 1 215 ? 38.371 -35.944 -50.961 1.00 61.44 215 PRO A CA 1
ATOM 1736 C C . PRO A 1 215 ? 39.058 -36.825 -52.017 1.00 61.44 215 PRO A C 1
ATOM 1738 O O . PRO A 1 215 ? 38.897 -38.046 -52.013 1.00 61.44 215 PRO A O 1
ATOM 1741 N N . MET A 1 216 ? 39.800 -36.189 -52.928 1.00 54.16 216 MET A N 1
ATOM 1742 C CA . MET A 1 216 ? 40.699 -36.858 -53.870 1.00 54.16 216 MET A CA 1
ATOM 1743 C C . MET A 1 216 ? 41.852 -37.521 -53.111 1.00 54.16 216 MET A C 1
ATOM 1745 O O . MET A 1 216 ? 42.421 -36.935 -52.193 1.00 54.16 216 MET A O 1
ATOM 1749 N N . SER A 1 217 ? 42.156 -38.748 -53.519 1.00 53.12 217 SER A N 1
ATOM 1750 C CA . SER A 1 217 ? 43.241 -39.599 -53.043 1.00 53.12 217 SER A CA 1
ATOM 1751 C C . SER A 1 217 ? 44.620 -38.975 -53.260 1.00 53.12 217 SER A C 1
ATOM 1753 O O . SER A 1 217 ? 44.945 -38.533 -54.360 1.00 53.12 217 SER A O 1
ATOM 1755 N N . GLU A 1 218 ? 45.424 -39.017 -52.206 1.00 50.81 218 GLU A N 1
ATOM 1756 C CA . GLU A 1 218 ? 46.840 -38.668 -52.142 1.00 50.81 218 GLU A CA 1
ATOM 1757 C C . GLU A 1 218 ? 47.666 -39.806 -52.772 1.00 50.81 218 GLU A C 1
ATOM 1759 O O . GLU A 1 218 ? 47.660 -40.941 -52.294 1.00 50.81 218 GLU A O 1
ATOM 1764 N N . SER A 1 219 ? 48.313 -39.532 -53.904 1.00 52.22 219 SER A N 1
ATOM 1765 C CA . SER A 1 219 ? 49.201 -40.467 -54.597 1.00 52.22 219 SER A CA 1
ATOM 1766 C C . SER A 1 219 ? 50.588 -40.454 -53.954 1.00 52.22 219 SER A C 1
ATOM 1768 O O . SER A 1 219 ? 51.290 -39.444 -54.005 1.00 52.22 219 SER A O 1
ATOM 1770 N N . ALA A 1 220 ? 50.969 -41.592 -53.374 1.00 51.28 220 ALA A N 1
ATOM 1771 C CA . ALA A 1 220 ? 52.306 -41.887 -52.878 1.00 51.28 220 ALA A CA 1
ATOM 1772 C C . ALA A 1 220 ? 53.330 -41.894 -54.026 1.00 51.28 220 ALA A C 1
ATOM 1774 O O . ALA A 1 220 ? 53.144 -42.610 -55.010 1.00 51.28 220 ALA A O 1
ATOM 1775 N N . HIS A 1 221 ? 54.420 -41.135 -53.877 1.00 51.47 221 HIS A N 1
ATOM 1776 C CA . HIS A 1 221 ? 55.609 -41.286 -54.711 1.00 51.47 221 HIS A CA 1
ATOM 1777 C C . HIS A 1 221 ? 56.675 -42.061 -53.938 1.00 51.47 221 HIS A C 1
ATOM 1779 O O . HIS A 1 221 ? 57.053 -41.711 -52.821 1.00 51.47 221 HIS A O 1
ATOM 1785 N N . VAL A 1 222 ? 57.069 -43.163 -54.565 1.00 57.12 222 VAL A N 1
ATOM 1786 C CA . VAL A 1 222 ? 57.999 -44.195 -54.122 1.00 57.12 222 VAL A CA 1
ATOM 1787 C C . VAL A 1 222 ? 59.437 -43.675 -54.160 1.00 57.12 222 VAL A C 1
ATOM 1789 O O . VAL A 1 222 ? 59.830 -42.981 -55.095 1.00 57.12 222 VAL A O 1
ATOM 1792 N N . VAL A 1 223 ? 60.179 -44.035 -53.114 1.00 49.34 223 VAL A N 1
ATOM 1793 C CA . VAL A 1 223 ? 61.630 -43.905 -52.941 1.00 49.34 223 VAL A CA 1
ATOM 1794 C C . VAL A 1 223 ? 62.353 -44.782 -53.965 1.00 49.34 223 VAL A C 1
ATOM 1796 O O . VAL A 1 223 ? 62.015 -45.956 -54.098 1.00 49.34 223 VAL A O 1
ATOM 1799 N N . THR A 1 224 ? 63.371 -44.244 -54.632 1.00 52.03 224 THR A N 1
ATOM 1800 C CA . THR A 1 224 ? 64.413 -45.044 -55.290 1.00 52.03 224 THR A CA 1
ATOM 1801 C C . THR A 1 224 ? 65.776 -44.553 -54.820 1.00 52.03 224 THR A C 1
ATOM 1803 O O . THR A 1 224 ? 66.202 -43.461 -55.198 1.00 52.03 224 THR A O 1
ATOM 1806 N N . ASP A 1 225 ? 66.403 -45.363 -53.968 1.00 49.94 225 ASP A N 1
ATOM 1807 C CA . ASP A 1 225 ? 67.855 -45.511 -53.887 1.00 49.94 225 ASP A CA 1
ATOM 1808 C C . ASP A 1 225 ? 68.357 -46.113 -55.207 1.00 49.94 225 ASP A C 1
ATOM 1810 O O . ASP A 1 225 ? 67.726 -47.042 -55.711 1.00 49.94 225 ASP A O 1
ATOM 1814 N N . ASP A 1 226 ? 69.475 -45.619 -55.739 1.00 57.09 226 ASP A N 1
ATOM 1815 C CA . ASP A 1 226 ? 70.475 -46.490 -56.365 1.00 57.09 226 ASP A CA 1
ATOM 1816 C C . ASP A 1 226 ? 71.844 -45.793 -56.433 1.00 57.09 226 ASP A C 1
ATOM 1818 O O . ASP A 1 226 ? 71.959 -44.604 -56.749 1.00 57.09 226 ASP A O 1
ATOM 1822 N N . GLU A 1 227 ? 72.860 -46.570 -56.072 1.00 61.69 227 GLU A N 1
ATOM 1823 C CA . GLU A 1 227 ? 74.291 -46.277 -56.075 1.00 61.69 227 GLU A CA 1
ATOM 1824 C C . GLU A 1 227 ? 74.843 -46.165 -57.508 1.00 61.69 227 GLU A C 1
ATOM 1826 O O . GLU A 1 227 ? 74.342 -46.807 -58.428 1.00 61.69 227 GLU A O 1
ATOM 1831 N N . MET A 1 228 ? 75.944 -45.428 -57.698 1.00 52.66 228 MET A N 1
ATOM 1832 C CA . MET A 1 228 ? 77.252 -46.010 -58.065 1.00 52.66 228 MET A CA 1
ATOM 1833 C C . MET A 1 228 ? 78.256 -44.949 -58.534 1.00 52.66 228 MET A C 1
ATOM 1835 O O . MET A 1 228 ? 77.934 -44.021 -59.277 1.00 52.66 228 MET A O 1
ATOM 1839 N N . ASP A 1 229 ? 79.487 -45.171 -58.078 1.00 58.09 229 ASP A N 1
ATOM 1840 C CA . ASP A 1 229 ? 80.759 -44.547 -58.438 1.00 58.09 229 ASP A CA 1
ATOM 1841 C C . ASP A 1 229 ? 81.031 -44.464 -59.946 1.00 58.09 229 ASP A C 1
ATOM 1843 O O . ASP A 1 229 ? 80.642 -45.380 -60.662 1.00 58.09 229 ASP A O 1
ATOM 1847 N N . VAL A 1 230 ? 81.828 -43.468 -60.377 1.00 54.66 230 VAL A N 1
ATOM 1848 C CA . VAL A 1 230 ? 82.970 -43.647 -61.307 1.00 54.66 230 VAL A CA 1
ATOM 1849 C C . VAL A 1 230 ? 83.994 -42.504 -61.113 1.00 54.66 230 VAL A C 1
ATOM 1851 O O . VAL A 1 230 ? 83.627 -41.338 -61.249 1.00 54.66 230 VAL A O 1
ATOM 1854 N N . ASP A 1 231 ? 85.235 -42.914 -60.808 1.00 58.66 231 ASP A N 1
ATOM 1855 C CA . ASP A 1 231 ? 86.594 -42.348 -61.020 1.00 58.66 231 ASP A CA 1
ATOM 1856 C C . ASP A 1 231 ? 86.898 -40.834 -60.948 1.00 58.66 231 ASP A C 1
ATOM 1858 O O . ASP A 1 231 ? 86.428 -40.045 -61.799 1.00 58.66 231 ASP A O 1
#

Secondary structure (DSSP, 8-state):
--TTSHHHHHHHSSSEEEEE--TT---TTSPPPS---SPPPPHHHHHHHHS--TTS-----HHHHHHHSTTSHHHHHHHHHHHS-HHHHHHHHHHHHHHHHH-SEEE--SSSSS-EETTEEEEEEPTTT--------S-S-----------------HHHHHHHHHHTS---HHHHHHHHHHHHHHHHHHHHHHHHHHHTPPPPPPPPP-PPPPPPP--PPPP--------

Foldseek 3Di:
DQCQAPVNCPLADPFADEDEACPPVADPVRDRPDDDDDHDDAQLVCLCVVAPDPPDDDPDDPQVVVLCPCPHVNVVSNVVLVVDDPVVNVVVSVVSSVVRLPGQKAFPDDSHNFDDDPHHTYIYGHCVVDPPPDPDPPDDDPPPPPPPPPPPSPNQPPVVVVVVVVVPDPPDPPVVVVVVVVVVVVVVVVVVVVVVVVVPDDDDDDDDDDDDDDDDDDDDDDDDDDDDDDD

Organism: NCBI:txid116603

Sequence (231 aa):
MKCWTITSIDDTLASVAFEACNAGLHDHTGVTPGRLGPQSRAFVHRCSLFFPDPDAPHKCNAQWCGLWERDGYIAEFHRTMKTLDGDQQESLKQGLRDIFSELHCLPSSGVRVWIQKKDAIVFVTNPAFYRIDRIGRGGESQRRAPRARRTMKVIKGKRIFAADLMDSQPFDADGNLRRKTERQKRREIHKKMTMEKRNKRVPPPPRPRKSRPFPMSESAHVVTDDEMDVD

pLDDT: mean 73.16, std 16.68, range [40.31, 97.38]